Protein AF-A0A9E1FCI8-F1 (afdb_monomer)

Structure (mmCIF, N/CA/C/O backbone):
data_AF-A0A9E1FCI8-F1
#
_entry.id   AF-A0A9E1FCI8-F1
#
loop_
_atom_site.group_PDB
_atom_site.id
_atom_site.type_symbol
_atom_site.label_atom_id
_atom_site.label_alt_id
_atom_site.label_comp_id
_atom_site.label_asym_id
_atom_site.label_entity_id
_atom_site.label_seq_id
_atom_site.pdbx_PDB_ins_code
_atom_site.Cartn_x
_atom_site.Cartn_y
_atom_site.Cartn_z
_atom_site.occupancy
_atom_site.B_iso_or_equiv
_atom_site.auth_seq_id
_atom_site.auth_comp_id
_atom_site.auth_asym_id
_atom_site.auth_atom_id
_atom_site.pdbx_PDB_model_num
ATOM 1 N N . MET A 1 1 ? -7.420 21.983 -8.015 1.00 76.81 1 MET A N 1
ATOM 2 C CA . MET A 1 1 ? -7.367 21.078 -9.183 1.00 76.81 1 MET A CA 1
ATOM 3 C C . MET A 1 1 ? -5.947 20.575 -9.327 1.00 76.81 1 MET A C 1
ATOM 5 O O . MET A 1 1 ? -5.032 21.385 -9.214 1.00 76.81 1 MET A O 1
ATOM 9 N N . ILE A 1 2 ? -5.781 19.268 -9.528 1.00 89.62 2 ILE A N 1
ATOM 10 C CA . ILE A 1 2 ? -4.472 18.658 -9.775 1.00 89.62 2 ILE A CA 1
ATOM 11 C C . ILE A 1 2 ? -3.995 19.071 -11.172 1.00 89.62 2 ILE A C 1
ATOM 13 O O . ILE A 1 2 ? -4.776 19.059 -12.121 1.00 89.62 2 ILE A O 1
ATOM 17 N N . GLN A 1 3 ? -2.729 19.457 -11.282 1.00 94.12 3 GLN A N 1
ATOM 18 C CA . GLN A 1 3 ? -2.058 19.779 -12.540 1.00 94.12 3 GLN A CA 1
ATOM 19 C C . GLN A 1 3 ? -0.976 18.738 -12.792 1.00 94.12 3 GLN A C 1
ATOM 21 O O . GLN A 1 3 ? -0.245 18.396 -11.865 1.00 94.12 3 GLN A O 1
ATOM 26 N N . ILE A 1 4 ? -0.881 18.246 -14.025 1.00 96.94 4 ILE A N 1
ATOM 27 C CA . ILE A 1 4 ? 0.074 17.208 -14.416 1.00 96.94 4 ILE A CA 1
ATOM 28 C C . ILE A 1 4 ? 0.825 17.702 -15.643 1.00 96.94 4 ILE A C 1
ATOM 30 O O . ILE A 1 4 ? 0.204 18.116 -16.623 1.00 96.94 4 ILE A O 1
ATOM 34 N N . ALA A 1 5 ? 2.149 17.646 -15.586 1.00 97.69 5 ALA A N 1
ATOM 35 C CA . ALA A 1 5 ? 3.025 17.937 -16.706 1.00 97.69 5 ALA A CA 1
ATOM 36 C C . ALA A 1 5 ? 3.933 16.732 -16.966 1.00 97.69 5 ALA A C 1
ATOM 38 O O . ALA A 1 5 ? 4.557 16.207 -16.044 1.00 97.69 5 ALA A O 1
ATOM 39 N N . GLU A 1 6 ? 3.998 16.285 -18.221 1.00 98.38 6 GLU A N 1
ATOM 40 C CA . GLU A 1 6 ? 4.984 15.295 -18.649 1.00 98.38 6 GLU A CA 1
ATOM 41 C C . GLU A 1 6 ? 6.256 15.999 -19.110 1.00 98.38 6 GLU A C 1
ATOM 43 O O . GLU A 1 6 ? 6.225 16.954 -19.889 1.00 98.38 6 GLU A O 1
ATOM 48 N N . HIS A 1 7 ? 7.383 15.490 -18.639 1.00 98.31 7 HIS A N 1
ATOM 49 C CA . HIS A 1 7 ? 8.708 15.988 -18.940 1.00 98.31 7 HIS A CA 1
ATOM 50 C C . HIS A 1 7 ? 9.609 14.846 -19.399 1.00 98.31 7 HIS A C 1
ATOM 52 O O . HIS A 1 7 ? 9.320 13.664 -19.201 1.00 98.31 7 HIS A O 1
ATOM 58 N N . ARG A 1 8 ? 10.745 15.215 -19.993 1.00 98.00 8 ARG A N 1
ATOM 59 C CA . ARG A 1 8 ? 11.818 14.282 -20.330 1.00 98.00 8 ARG A CA 1
ATOM 60 C C . ARG A 1 8 ? 13.145 14.794 -19.803 1.00 98.00 8 ARG A C 1
ATOM 62 O O . ARG A 1 8 ? 13.441 15.981 -19.916 1.00 98.00 8 ARG A O 1
ATOM 69 N N . THR A 1 9 ? 13.948 13.894 -19.249 1.00 97.94 9 THR A N 1
ATOM 70 C CA . THR A 1 9 ? 15.346 14.197 -18.919 1.00 97.94 9 THR A CA 1
ATOM 71 C C . THR A 1 9 ? 16.173 14.380 -20.198 1.00 97.94 9 THR A C 1
ATOM 73 O O . THR A 1 9 ? 15.751 13.991 -21.290 1.00 97.94 9 THR A O 1
ATOM 76 N N . SER A 1 10 ? 17.389 14.919 -20.075 1.00 97.19 10 SER A N 1
ATOM 77 C CA . SER A 1 10 ? 18.328 15.069 -21.201 1.00 97.19 10 SER A CA 1
ATOM 78 C C . SER A 1 10 ? 18.713 13.736 -21.862 1.00 97.19 10 SER A C 1
ATOM 80 O O . SER A 1 10 ? 19.048 13.710 -23.042 1.00 97.19 10 SER A O 1
ATOM 82 N N . TYR A 1 11 ? 18.619 12.627 -21.125 1.00 97.12 11 TYR A N 1
ATOM 83 C CA . TYR A 1 11 ? 18.836 11.254 -21.600 1.00 97.12 11 TYR A CA 1
ATOM 84 C C . TYR A 1 11 ? 17.528 10.508 -21.924 1.00 97.12 11 TYR A C 1
ATOM 86 O O . TYR A 1 11 ? 17.524 9.286 -22.070 1.00 97.12 11 TYR A O 1
ATOM 94 N N . GLY A 1 12 ? 16.412 11.229 -22.058 1.00 97.25 12 GLY A N 1
ATOM 95 C CA . GLY A 1 12 ? 15.178 10.724 -22.661 1.00 97.25 12 GLY A CA 1
ATOM 96 C C . GLY A 1 12 ? 14.236 9.941 -21.741 1.00 97.25 12 GLY A C 1
ATOM 97 O O . GLY A 1 12 ? 13.279 9.354 -22.249 1.00 97.25 12 GLY A O 1
ATOM 98 N N . LEU A 1 13 ? 14.454 9.934 -20.421 1.00 98.38 13 LEU A N 1
ATOM 99 C CA . LEU A 1 13 ? 13.520 9.324 -19.468 1.00 98.38 13 LEU A CA 1
ATOM 100 C C . LEU A 1 13 ? 12.270 10.200 -19.325 1.00 98.38 13 LEU A C 1
ATOM 102 O O . LEU A 1 13 ? 12.403 11.367 -18.959 1.00 98.38 13 LEU A O 1
ATOM 106 N N . SER A 1 14 ? 11.080 9.637 -19.550 1.00 98.25 14 SER A N 1
ATOM 107 C CA . SER A 1 14 ? 9.818 10.303 -19.198 1.00 98.25 14 SER A CA 1
ATOM 108 C C . SER A 1 14 ? 9.603 10.314 -17.682 1.00 98.25 14 SER A C 1
ATOM 110 O O . SER A 1 14 ? 9.831 9.314 -16.988 1.00 98.25 14 SER A O 1
ATOM 112 N N . TYR A 1 15 ? 9.147 11.455 -17.178 1.00 98.69 15 TYR A N 1
ATOM 113 C CA . TYR A 1 15 ? 8.656 11.602 -15.816 1.00 98.69 15 TYR A CA 1
ATOM 114 C C . TYR A 1 15 ? 7.498 12.596 -15.773 1.00 98.69 15 TYR A C 1
ATOM 116 O O . TYR A 1 15 ? 7.392 13.486 -16.617 1.00 98.69 15 TYR A O 1
ATOM 124 N N . LEU A 1 16 ? 6.641 12.451 -14.771 1.00 98.69 16 LEU A N 1
ATOM 125 C CA . LEU A 1 16 ? 5.539 13.364 -14.515 1.00 98.69 16 LEU A CA 1
ATOM 126 C C . LEU A 1 16 ? 5.851 14.246 -13.317 1.00 98.69 16 LEU A C 1
ATOM 128 O O . LEU A 1 16 ? 6.340 13.762 -12.297 1.00 98.69 16 LEU A O 1
ATOM 132 N N . GLU A 1 17 ? 5.510 15.521 -13.438 1.00 98.19 17 GLU A N 1
ATOM 133 C CA . GLU A 1 17 ? 5.394 16.446 -12.323 1.00 98.19 17 GLU A CA 1
ATOM 134 C C . GLU A 1 17 ? 3.909 16.688 -12.038 1.00 98.19 17 GLU A C 1
ATOM 136 O O . GLU A 1 17 ? 3.147 17.073 -12.927 1.00 98.19 17 GLU A O 1
ATOM 141 N N . ILE A 1 18 ? 3.490 16.457 -10.795 1.00 97.62 18 ILE A N 1
ATOM 142 C CA . ILE A 1 18 ? 2.109 16.625 -10.345 1.00 97.62 18 ILE A CA 1
ATOM 143 C C . ILE A 1 18 ? 2.071 17.691 -9.250 1.00 97.62 18 ILE A C 1
ATOM 145 O O . ILE A 1 18 ? 2.809 17.622 -8.265 1.00 97.62 18 ILE A O 1
ATOM 149 N N . ARG A 1 19 ? 1.185 18.676 -9.411 1.00 96.44 19 ARG A N 1
ATOM 150 C CA . ARG A 1 19 ? 0.976 19.795 -8.479 1.00 96.44 19 ARG A CA 1
ATOM 151 C C . ARG A 1 19 ? -0.488 19.919 -8.075 1.00 96.44 19 ARG A C 1
ATOM 153 O O . ARG A 1 19 ? -1.379 19.393 -8.737 1.00 96.44 19 ARG A O 1
ATOM 160 N N . GLY A 1 20 ? -0.747 20.661 -6.999 1.00 90.88 20 GLY A N 1
ATOM 161 C CA . GLY A 1 20 ? -2.107 20.929 -6.517 1.00 90.88 20 GLY A CA 1
ATOM 162 C C . GLY A 1 20 ? -2.700 19.810 -5.654 1.00 90.88 20 GLY A C 1
ATOM 163 O O . GLY A 1 20 ? -3.912 19.782 -5.454 1.00 90.88 20 GLY A O 1
ATOM 164 N N . CYS A 1 21 ? -1.855 18.910 -5.145 1.00 91.44 21 CYS A N 1
ATOM 165 C CA . CYS A 1 21 ? -2.183 17.901 -4.139 1.00 91.44 21 CYS A CA 1
ATOM 166 C C . CYS A 1 21 ? -1.381 18.204 -2.864 1.00 91.44 21 CYS A C 1
ATOM 168 O O . CYS A 1 21 ? -0.174 18.428 -2.951 1.00 91.44 21 CYS A O 1
ATOM 170 N N . LYS A 1 22 ? -2.024 18.259 -1.692 1.00 91.88 22 LYS A N 1
ATOM 171 C CA . LYS A 1 22 ? -1.343 18.534 -0.410 1.00 91.88 22 LYS A CA 1
ATOM 172 C C . LYS A 1 22 ? -1.058 17.242 0.359 1.00 91.88 22 LYS A C 1
ATOM 174 O O . LYS A 1 22 ? 0.020 17.078 0.923 1.00 91.88 22 LYS A O 1
ATOM 179 N N . GLU A 1 23 ? -2.004 16.312 0.318 1.00 95.12 23 GLU A N 1
ATOM 180 C CA . GLU A 1 23 ? -2.031 15.055 1.065 1.00 95.12 23 GLU A CA 1
ATOM 181 C C . GLU A 1 23 ? -1.308 13.948 0.283 1.00 95.12 23 GLU A C 1
ATOM 183 O O . GLU A 1 23 ? -1.910 12.965 -0.160 1.00 95.12 23 GLU A O 1
ATOM 188 N N . PHE A 1 24 ? -0.006 14.147 0.057 1.00 97.62 24 PHE A N 1
ATOM 189 C CA . PHE A 1 24 ? 0.873 13.158 -0.566 1.00 97.62 24 PHE A CA 1
ATOM 190 C C . PHE A 1 24 ? 2.280 13.242 0.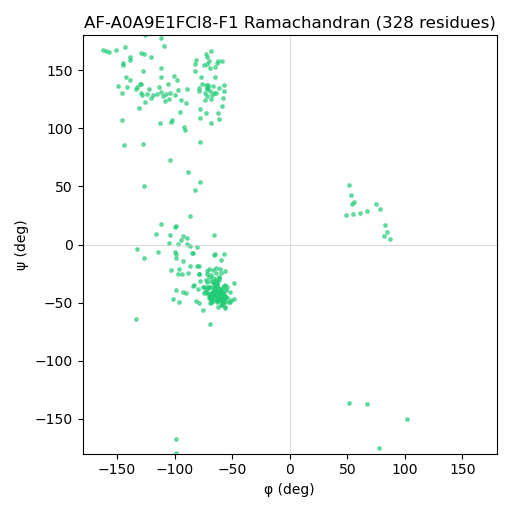031 1.00 97.62 24 PHE A C 1
ATOM 192 O O . PHE A 1 24 ? 3.042 14.170 -0.239 1.00 97.62 24 PHE A O 1
ATOM 199 N N . ASN A 1 25 ? 2.652 12.256 0.842 1.00 97.56 25 ASN A N 1
ATOM 200 C CA . ASN A 1 25 ? 4.015 12.117 1.345 1.00 97.56 25 ASN A CA 1
ATOM 201 C C . ASN A 1 25 ? 4.474 10.665 1.131 1.00 97.56 25 ASN A C 1
ATOM 203 O O . ASN A 1 25 ? 3.878 9.769 1.726 1.00 97.56 25 ASN A O 1
ATOM 207 N N . PRO A 1 26 ? 5.519 10.412 0.317 1.00 98.00 26 PRO A N 1
ATOM 208 C CA . PRO A 1 26 ? 6.020 9.065 0.055 1.00 98.00 26 PRO A CA 1
ATOM 209 C C . PRO A 1 26 ? 6.324 8.254 1.318 1.00 98.00 26 PRO A C 1
ATOM 211 O O . PRO A 1 26 ? 5.963 7.085 1.378 1.00 98.00 26 PRO A O 1
ATOM 214 N N . ILE A 1 27 ? 6.909 8.867 2.352 1.00 96.69 27 ILE A N 1
ATOM 215 C CA . ILE A 1 27 ? 7.195 8.183 3.622 1.00 96.69 27 ILE A CA 1
ATOM 216 C C . ILE A 1 27 ? 5.881 7.743 4.269 1.00 96.69 27 ILE A C 1
ATOM 218 O O . ILE A 1 27 ? 5.709 6.575 4.608 1.00 96.69 27 ILE A O 1
ATOM 222 N N . HIS A 1 28 ? 4.916 8.660 4.365 1.00 98.06 28 HIS A N 1
ATOM 223 C CA . HIS A 1 28 ? 3.615 8.370 4.960 1.00 98.06 28 HIS A CA 1
ATOM 224 C C . HIS A 1 28 ? 2.874 7.279 4.174 1.00 98.06 28 HIS A C 1
ATOM 226 O O . HIS A 1 28 ? 2.312 6.368 4.767 1.00 98.06 28 HIS A O 1
ATOM 232 N N . ILE A 1 29 ? 2.901 7.320 2.840 1.00 98.69 29 I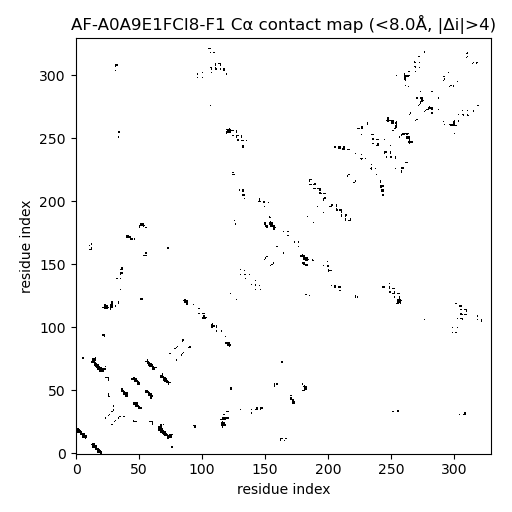LE A N 1
ATOM 233 C CA . ILE A 1 29 ? 2.223 6.343 1.978 1.00 98.69 29 ILE A CA 1
ATOM 234 C C . ILE A 1 29 ? 2.894 4.969 2.072 1.00 98.69 29 ILE A C 1
ATOM 236 O O . ILE A 1 29 ? 2.209 3.968 2.279 1.00 98.69 29 ILE A O 1
ATOM 240 N N . PHE A 1 30 ? 4.215 4.901 1.924 1.00 98.56 30 PHE A N 1
ATOM 241 C CA . PHE A 1 30 ? 4.916 3.633 1.734 1.00 98.56 30 PHE A CA 1
ATOM 242 C C . PHE A 1 30 ? 5.320 2.950 3.033 1.00 98.56 30 PHE A C 1
ATOM 244 O O . PHE A 1 30 ? 5.437 1.723 3.061 1.00 98.56 30 PHE A O 1
ATOM 251 N N . GLU A 1 31 ? 5.475 3.710 4.116 1.00 96.81 31 GLU A N 1
ATOM 252 C CA . GLU A 1 31 ? 5.838 3.145 5.408 1.00 96.81 31 GLU A CA 1
ATOM 253 C C . GLU A 1 31 ? 4.637 2.941 6.324 1.00 96.81 31 GLU A C 1
ATOM 255 O O . GLU A 1 31 ? 4.766 2.165 7.258 1.00 96.81 31 GLU A O 1
ATOM 260 N N . CYS A 1 32 ? 3.429 3.454 6.055 1.00 96.75 32 CYS A N 1
ATOM 261 C CA . CYS A 1 32 ? 2.254 3.212 6.918 1.00 96.75 32 CYS A CA 1
ATOM 262 C C . CYS A 1 32 ? 1.754 1.748 6.981 1.00 96.75 32 CYS A C 1
ATOM 264 O O . CYS A 1 32 ? 0.733 1.462 7.594 1.00 96.75 32 CYS A O 1
ATOM 266 N N . GLY A 1 33 ? 2.484 0.783 6.410 1.00 96.19 33 GLY A N 1
ATOM 267 C CA . GLY A 1 33 ? 2.253 -0.656 6.595 1.00 96.19 33 GLY A CA 1
ATOM 268 C C . GLY A 1 33 ? 1.240 -1.282 5.636 1.00 96.19 33 GLY A C 1
ATOM 269 O O . GLY A 1 33 ? 0.952 -2.471 5.759 1.00 96.19 33 GLY A O 1
ATOM 270 N N . GLN A 1 34 ? 0.732 -0.508 4.674 1.00 98.38 34 GLN A N 1
ATOM 271 C CA . GLN A 1 34 ? -0.199 -0.986 3.648 1.00 98.38 34 GLN A CA 1
ATOM 272 C C . GLN A 1 34 ? 0.476 -1.754 2.500 1.00 98.38 34 GLN A C 1
ATOM 274 O O . GLN A 1 34 ? -0.169 -2.573 1.849 1.00 98.38 34 GLN A O 1
ATOM 279 N N . CYS A 1 35 ? 1.760 -1.498 2.235 1.00 98.31 35 CYS A N 1
ATOM 280 C CA . CYS A 1 35 ? 2.498 -2.056 1.102 1.00 98.31 35 CYS A CA 1
ATOM 281 C C . CYS A 1 35 ? 3.915 -2.482 1.501 1.00 98.31 35 CYS A C 1
ATOM 283 O O . CYS A 1 35 ? 4.454 -2.034 2.513 1.00 98.31 35 CYS A O 1
ATOM 285 N N . PHE A 1 36 ? 4.537 -3.336 0.683 1.00 98.44 36 PHE A N 1
ATOM 286 C CA . PHE A 1 36 ? 5.816 -3.971 1.032 1.00 98.44 36 PHE A CA 1
ATOM 287 C C . PHE A 1 36 ? 6.884 -3.920 -0.069 1.00 98.44 36 PHE A C 1
ATOM 289 O O . PHE A 1 36 ? 8.008 -4.350 0.170 1.00 98.44 36 PHE A O 1
ATOM 296 N N . ARG A 1 37 ? 6.557 -3.390 -1.254 1.00 98.38 37 ARG A N 1
ATOM 297 C CA . ARG A 1 37 ? 7.453 -3.364 -2.426 1.00 98.38 37 ARG A CA 1
ATOM 298 C C . ARG A 1 37 ? 7.932 -1.967 -2.814 1.00 98.38 37 ARG A C 1
ATOM 300 O O . ARG A 1 37 ? 8.406 -1.762 -3.925 1.00 98.38 37 ARG A O 1
ATOM 307 N N . TRP A 1 38 ? 7.808 -1.018 -1.890 1.00 98.50 38 TRP A N 1
ATOM 308 C CA . TRP A 1 38 ? 8.349 0.332 -1.999 1.00 98.50 38 TRP A CA 1
ATOM 309 C C . TRP A 1 38 ? 9.498 0.494 -1.007 1.00 98.50 38 TRP A C 1
ATOM 311 O O . TRP A 1 38 ? 9.357 0.182 0.183 1.00 98.50 38 TRP A O 1
ATOM 321 N N . ASN A 1 39 ? 10.643 0.948 -1.512 1.00 96.69 39 ASN A N 1
ATOM 322 C CA . ASN A 1 39 ? 11.884 1.057 -0.756 1.00 96.69 39 ASN A CA 1
ATOM 323 C C . ASN A 1 39 ? 12.535 2.417 -1.006 1.00 96.69 39 ASN A C 1
ATOM 325 O O . ASN A 1 39 ? 12.657 2.846 -2.153 1.00 96.69 39 ASN A O 1
ATOM 329 N N . LEU A 1 40 ? 12.970 3.079 0.065 1.00 96.25 40 LEU A N 1
ATOM 330 C CA . LEU A 1 40 ? 13.730 4.321 -0.027 1.00 96.25 40 LEU A CA 1
ATOM 331 C C . LEU A 1 40 ? 15.078 4.058 -0.714 1.00 96.25 40 LEU A C 1
ATOM 333 O O . LEU A 1 40 ? 15.804 3.135 -0.337 1.00 96.25 40 LEU A O 1
ATOM 337 N N . LEU A 1 41 ? 15.422 4.872 -1.711 1.00 94.94 41 LEU A N 1
ATOM 338 C CA . LEU A 1 41 ? 16.721 4.801 -2.369 1.00 94.94 41 LEU A CA 1
ATOM 339 C C . LEU A 1 41 ? 17.838 5.303 -1.433 1.00 94.94 41 LEU A C 1
ATOM 341 O O . LEU A 1 41 ? 17.657 6.346 -0.792 1.00 94.94 41 LEU A O 1
ATOM 345 N N . PRO A 1 42 ? 18.999 4.618 -1.376 1.00 92.81 42 PRO A N 1
ATOM 346 C CA . PRO A 1 42 ? 20.132 5.026 -0.546 1.00 92.81 42 PRO A CA 1
ATOM 347 C C . PRO A 1 42 ? 20.611 6.443 -0.860 1.00 92.81 42 PRO A C 1
ATOM 349 O O . PRO A 1 42 ? 20.776 6.794 -2.030 1.00 92.81 42 PRO A O 1
ATOM 352 N N . GLU A 1 43 ? 20.809 7.245 0.192 1.00 91.56 43 GLU A N 1
ATOM 353 C CA . GLU A 1 43 ? 21.260 8.649 0.122 1.00 91.56 43 GLU A CA 1
ATOM 354 C C . GLU A 1 43 ? 20.476 9.508 -0.886 1.00 91.56 43 GLU A C 1
ATOM 356 O O . GLU A 1 43 ? 20.960 10.518 -1.396 1.00 91.56 43 GLU A O 1
ATOM 361 N N . SER A 1 44 ? 19.233 9.118 -1.167 1.00 89.38 44 SER A N 1
ATOM 362 C CA . SER A 1 44 ? 18.336 9.904 -1.996 1.00 89.38 44 SER A CA 1
ATOM 363 C C . SER A 1 44 ? 17.665 10.997 -1.172 1.00 89.38 44 SER A C 1
ATOM 365 O O . SER A 1 44 ? 17.462 10.876 0.039 1.00 89.38 44 SER A O 1
ATOM 367 N N . ARG A 1 45 ? 17.235 12.065 -1.846 1.00 85.62 45 ARG A N 1
ATOM 368 C CA . ARG A 1 45 ? 16.411 13.124 -1.246 1.00 85.62 45 ARG A CA 1
ATOM 369 C C . ARG A 1 45 ? 14.943 12.683 -1.120 1.00 85.62 45 ARG A C 1
ATOM 371 O O . ARG A 1 45 ? 14.052 13.354 -1.629 1.00 85.62 45 ARG A O 1
ATOM 378 N N . GLY A 1 46 ? 14.697 11.535 -0.482 1.00 92.56 46 GLY A N 1
ATOM 379 C CA . GLY A 1 46 ? 13.348 11.003 -0.250 1.00 92.56 46 GLY A CA 1
ATOM 380 C C . GLY A 1 46 ? 12.712 10.313 -1.462 1.00 92.56 46 GLY A C 1
ATOM 381 O O . GLY A 1 46 ? 11.492 10.364 -1.614 1.00 92.56 46 GLY A O 1
ATOM 382 N N . ILE A 1 47 ? 13.515 9.698 -2.339 1.00 97.81 47 ILE A N 1
ATOM 383 C CA . ILE A 1 47 ? 13.003 8.988 -3.518 1.00 97.81 47 ILE A CA 1
ATOM 384 C C . ILE A 1 47 ? 12.737 7.533 -3.150 1.00 97.81 47 ILE A C 1
ATOM 386 O O . ILE A 1 47 ? 13.641 6.797 -2.761 1.00 97.81 47 ILE A O 1
ATOM 390 N N . TYR A 1 48 ? 11.497 7.102 -3.327 1.00 98.50 48 TYR A N 1
ATOM 391 C CA . TYR A 1 48 ? 11.089 5.715 -3.179 1.00 98.50 48 TYR A CA 1
ATOM 392 C C . TYR A 1 48 ? 11.054 5.020 -4.531 1.00 98.50 48 TYR A C 1
ATOM 394 O O . TYR A 1 48 ? 10.470 5.525 -5.484 1.00 98.50 48 TYR A O 1
ATOM 402 N N . LEU A 1 49 ? 11.644 3.835 -4.597 1.00 98.31 49 LEU A N 1
ATOM 403 C CA . LEU A 1 49 ? 11.627 2.948 -5.749 1.00 98.31 49 LEU A CA 1
ATOM 404 C C . LEU A 1 49 ? 10.719 1.759 -5.441 1.00 98.31 49 LEU A C 1
ATOM 406 O O . LEU A 1 49 ? 10.873 1.114 -4.398 1.00 98.31 49 LEU A O 1
ATOM 410 N N . GLY A 1 50 ? 9.790 1.450 -6.342 1.00 98.12 50 GLY A N 1
ATOM 411 C CA . GLY A 1 50 ? 8.884 0.329 -6.131 1.00 98.12 50 GLY A CA 1
ATOM 412 C C . GLY A 1 50 ? 8.381 -0.344 -7.392 1.00 98.12 50 GLY A C 1
ATOM 413 O O . GLY A 1 50 ? 8.555 0.153 -8.506 1.00 98.12 50 GLY A O 1
ATOM 414 N N . VAL A 1 51 ? 7.772 -1.512 -7.177 1.00 98.69 51 VAL A N 1
ATOM 415 C CA . VAL A 1 51 ? 7.153 -2.337 -8.216 1.00 98.69 51 VAL A CA 1
ATOM 416 C C . VAL A 1 51 ? 5.677 -2.529 -7.894 1.00 98.69 51 VAL A C 1
ATOM 418 O O . VAL A 1 51 ? 5.344 -2.996 -6.808 1.00 98.69 51 VAL A O 1
ATOM 421 N N . ALA A 1 52 ? 4.799 -2.206 -8.841 1.00 98.38 52 ALA A N 1
ATOM 422 C CA . ALA A 1 52 ? 3.363 -2.449 -8.726 1.00 98.38 52 ALA A CA 1
ATOM 423 C C . ALA A 1 52 ? 2.749 -2.700 -10.106 1.00 98.38 52 ALA A C 1
ATOM 425 O O . ALA A 1 52 ? 3.076 -2.007 -11.065 1.00 98.38 52 ALA A O 1
ATOM 426 N N . GLY A 1 53 ? 1.867 -3.700 -10.225 1.00 96.56 53 GLY A N 1
ATOM 427 C CA . GLY A 1 53 ? 1.153 -3.988 -11.476 1.00 96.56 53 GLY A CA 1
ATOM 428 C C . GLY A 1 53 ? 2.073 -4.171 -12.687 1.00 96.56 53 GLY A C 1
ATOM 429 O O . GLY A 1 53 ? 1.791 -3.626 -13.751 1.00 96.56 53 GLY A O 1
ATOM 430 N N . ASN A 1 54 ? 3.184 -4.896 -12.510 1.00 96.62 54 ASN A N 1
ATOM 431 C CA . ASN A 1 54 ? 4.219 -5.123 -13.528 1.00 96.62 54 ASN A CA 1
ATOM 432 C C . ASN A 1 54 ? 4.928 -3.846 -14.037 1.00 96.62 54 ASN A C 1
ATOM 434 O O . ASN A 1 54 ? 5.404 -3.797 -15.168 1.00 96.62 54 ASN A O 1
ATOM 438 N N . ARG A 1 55 ? 4.987 -2.795 -13.213 1.00 98.06 55 ARG A N 1
ATOM 439 C CA . ARG A 1 55 ? 5.655 -1.524 -13.528 1.00 98.06 55 ARG A CA 1
ATOM 440 C C . ARG A 1 55 ? 6.634 -1.149 -12.434 1.00 98.06 55 ARG A C 1
ATOM 442 O O . ARG A 1 55 ? 6.402 -1.467 -11.269 1.00 98.06 55 ARG A O 1
ATOM 449 N N . VAL A 1 56 ? 7.701 -0.455 -12.815 1.00 98.50 56 VAL A N 1
ATOM 450 C CA . VAL A 1 56 ? 8.712 0.082 -11.896 1.00 98.50 56 VAL A CA 1
ATOM 451 C C . VAL A 1 56 ? 8.616 1.597 -11.910 1.00 98.50 56 VAL A C 1
ATOM 453 O O . VAL A 1 56 ? 8.610 2.189 -12.986 1.00 98.50 56 VAL A O 1
ATOM 456 N N . LEU A 1 57 ? 8.579 2.221 -10.737 1.00 98.75 57 LEU A N 1
ATOM 457 C CA . LEU A 1 57 ? 8.452 3.670 -10.615 1.00 98.75 57 LEU A CA 1
ATOM 458 C C . LEU A 1 57 ? 9.377 4.201 -9.520 1.00 98.75 57 LEU A C 1
ATOM 460 O O . LEU A 1 57 ? 9.529 3.572 -8.470 1.00 98.75 57 LEU A O 1
ATOM 464 N N . ALA A 1 58 ? 9.969 5.368 -9.765 1.00 98.56 58 ALA A N 1
ATOM 465 C CA . ALA A 1 58 ? 10.610 6.170 -8.731 1.00 98.56 58 ALA A CA 1
ATOM 466 C C . ALA A 1 58 ? 9.712 7.364 -8.379 1.00 98.56 58 ALA A C 1
ATOM 468 O O . ALA A 1 58 ? 9.236 8.071 -9.266 1.00 98.56 58 ALA A O 1
ATOM 469 N N . VAL A 1 59 ? 9.463 7.572 -7.087 1.00 98.69 59 VAL A N 1
ATOM 470 C CA . VAL A 1 59 ? 8.502 8.551 -6.569 1.00 98.69 59 VAL A CA 1
ATOM 471 C C . VAL A 1 59 ? 9.159 9.426 -5.519 1.00 98.69 59 VAL A C 1
ATOM 473 O O . VAL A 1 59 ? 9.728 8.923 -4.553 1.00 98.69 59 VAL A O 1
ATOM 476 N N . SER A 1 60 ? 9.011 10.737 -5.658 1.00 98.12 60 SER A N 1
ATOM 477 C CA . SER A 1 60 ? 9.364 11.709 -4.621 1.00 98.12 60 SER A CA 1
ATOM 478 C C . SER A 1 60 ? 8.315 12.801 -4.528 1.00 98.12 60 SER A C 1
ATOM 480 O O . SER A 1 60 ? 7.594 13.056 -5.489 1.00 98.12 60 SER A O 1
ATOM 482 N N . ALA A 1 61 ? 8.256 13.483 -3.389 1.00 97.56 61 ALA A N 1
ATOM 483 C CA . ALA A 1 61 ? 7.458 14.690 -3.246 1.00 97.56 61 ALA A CA 1
ATOM 484 C C . ALA A 1 61 ? 8.201 15.718 -2.394 1.00 97.56 61 ALA A C 1
ATOM 486 O O . ALA A 1 61 ? 8.749 15.375 -1.347 1.00 97.56 61 ALA A O 1
ATOM 487 N N . THR A 1 62 ? 8.188 16.974 -2.827 1.00 95.44 62 THR A N 1
ATOM 488 C CA . THR A 1 62 ? 8.727 18.115 -2.078 1.00 95.44 62 THR A CA 1
ATOM 489 C C . THR A 1 62 ? 7.639 19.149 -1.826 1.00 95.44 62 THR A C 1
ATOM 491 O O . THR A 1 62 ? 6.591 19.140 -2.475 1.00 95.44 62 THR A O 1
ATOM 494 N N . ASP A 1 63 ? 7.864 20.037 -0.863 1.00 94.38 63 ASP A N 1
ATOM 495 C CA . ASP A 1 63 ? 6.967 21.167 -0.641 1.00 94.38 63 ASP A CA 1
ATOM 496 C C . ASP A 1 63 ? 7.112 22.206 -1.757 1.00 94.38 63 ASP A C 1
ATOM 498 O O . ASP A 1 63 ? 8.215 22.575 -2.163 1.00 94.38 63 ASP A O 1
ATOM 502 N N . GLY A 1 64 ? 5.974 22.678 -2.258 1.00 89.62 64 GLY A N 1
ATOM 503 C CA . GLY A 1 64 ? 5.853 23.773 -3.209 1.00 89.62 64 GLY A CA 1
ATOM 504 C C . GLY A 1 64 ? 4.911 24.859 -2.691 1.00 89.62 64 GLY A C 1
ATOM 505 O O . GLY A 1 64 ? 4.328 24.759 -1.615 1.00 89.62 64 GLY A O 1
ATOM 506 N N . THR A 1 65 ? 4.727 25.914 -3.485 1.00 85.81 65 THR A N 1
ATOM 507 C CA . THR A 1 65 ? 3.909 27.079 -3.101 1.00 85.81 65 THR A CA 1
ATOM 508 C C . THR A 1 65 ? 2.433 26.744 -2.868 1.00 85.81 65 THR A C 1
ATOM 510 O O . THR A 1 65 ? 1.803 27.349 -2.009 1.00 85.81 65 THR A O 1
ATOM 513 N N . ASN A 1 66 ? 1.888 25.764 -3.597 1.00 84.44 66 ASN A N 1
ATOM 514 C CA . ASN A 1 66 ? 0.475 25.367 -3.556 1.00 84.44 66 ASN A CA 1
ATOM 515 C C . ASN A 1 66 ? 0.308 23.859 -3.285 1.00 84.44 66 ASN A C 1
ATOM 517 O O . ASN A 1 66 ? -0.397 23.158 -4.014 1.00 84.44 66 ASN A O 1
ATOM 521 N N . GLY A 1 67 ? 0.973 23.356 -2.242 1.00 90.12 67 GLY A N 1
ATOM 522 C CA . GLY A 1 67 ? 0.977 21.938 -1.870 1.00 90.12 67 GLY A CA 1
ATOM 523 C C . GLY A 1 67 ? 2.256 21.237 -2.311 1.00 90.12 67 GLY A C 1
ATOM 524 O O . GLY A 1 67 ? 3.313 21.856 -2.373 1.00 90.12 67 GLY A O 1
ATOM 525 N N . LYS A 1 68 ? 2.175 19.943 -2.605 1.00 95.12 68 LYS A N 1
ATOM 526 C CA . LYS A 1 68 ? 3.330 19.136 -2.992 1.00 95.12 68 LYS A CA 1
ATOM 527 C C . LYS A 1 68 ? 3.660 19.299 -4.473 1.00 95.12 68 LYS A C 1
ATOM 529 O O . LYS A 1 68 ? 2.773 19.491 -5.308 1.00 95.12 68 LYS A O 1
ATOM 534 N N . VAL A 1 69 ? 4.945 19.177 -4.784 1.00 97.25 69 VAL A N 1
ATOM 535 C CA . VAL A 1 69 ? 5.460 18.888 -6.124 1.00 97.25 69 VAL A CA 1
ATOM 536 C C . VAL A 1 69 ? 5.854 17.420 -6.126 1.00 97.25 69 VAL A C 1
ATOM 538 O O . VAL A 1 69 ? 6.831 17.039 -5.483 1.00 97.25 69 VAL A O 1
ATOM 541 N N . ILE A 1 70 ? 5.045 16.586 -6.772 1.00 98.31 70 ILE A N 1
ATOM 542 C CA . ILE A 1 70 ? 5.229 15.135 -6.808 1.00 98.31 70 ILE A CA 1
ATOM 543 C C . ILE A 1 70 ? 5.888 14.776 -8.136 1.00 98.31 70 ILE A C 1
ATOM 545 O O . ILE A 1 70 ? 5.384 15.146 -9.193 1.00 98.31 70 ILE A O 1
ATOM 549 N N . THR A 1 71 ? 6.977 14.021 -8.080 1.00 98.44 71 THR A N 1
ATOM 550 C CA . THR A 1 71 ? 7.678 13.509 -9.259 1.00 98.44 71 THR A CA 1
ATOM 551 C C . THR A 1 71 ? 7.445 12.011 -9.363 1.00 98.44 71 THR A C 1
ATOM 553 O O . THR A 1 71 ? 7.778 11.278 -8.431 1.00 98.44 71 THR A O 1
ATOM 556 N N . LEU A 1 72 ? 6.909 11.557 -10.497 1.00 98.75 72 LEU A N 1
ATOM 557 C CA . LEU A 1 72 ? 6.798 10.141 -10.854 1.00 98.75 72 LEU A CA 1
ATOM 558 C C . LEU A 1 72 ? 7.720 9.870 -12.049 1.00 98.75 72 LEU A C 1
ATOM 560 O O . LEU A 1 72 ? 7.406 10.263 -13.170 1.00 98.75 72 LEU A O 1
ATOM 564 N N . ALA A 1 73 ? 8.866 9.233 -11.828 1.00 98.50 73 ALA A N 1
ATOM 565 C CA . ALA A 1 73 ? 9.848 8.938 -12.872 1.00 98.50 73 ALA A CA 1
ATOM 566 C C . ALA A 1 73 ? 9.757 7.484 -13.347 1.00 98.50 73 ALA A C 1
ATOM 568 O O . ALA A 1 73 ? 9.541 6.587 -12.531 1.00 98.50 73 ALA A O 1
ATOM 569 N N . ASN A 1 74 ? 9.995 7.269 -14.650 1.00 98.44 74 ASN A N 1
ATOM 570 C CA . ASN A 1 74 ? 9.752 6.014 -15.382 1.00 98.44 74 ASN A CA 1
ATOM 571 C C . ASN A 1 74 ? 8.273 5.736 -15.693 1.00 98.44 74 ASN A C 1
ATOM 573 O O . ASN A 1 74 ? 7.845 4.589 -15.713 1.00 98.44 74 ASN A O 1
ATOM 577 N N . THR A 1 75 ? 7.509 6.794 -15.956 1.00 98.38 75 THR A N 1
ATOM 578 C CA . THR A 1 75 ? 6.129 6.727 -16.452 1.00 98.38 75 THR A CA 1
ATOM 579 C C . THR A 1 75 ? 5.879 7.892 -17.405 1.00 98.38 75 THR A C 1
ATOM 581 O O . THR A 1 75 ? 6.544 8.926 -17.326 1.00 98.38 75 THR A O 1
ATOM 584 N N . ASP A 1 76 ? 4.904 7.727 -18.291 1.00 98.06 76 ASP A N 1
ATOM 585 C CA . ASP A 1 76 ? 4.335 8.790 -19.118 1.00 98.06 76 ASP A CA 1
ATOM 586 C C . ASP A 1 76 ? 2.883 9.079 -18.700 1.00 98.06 76 ASP A C 1
ATOM 588 O O . ASP A 1 76 ? 2.339 8.435 -17.791 1.00 98.06 76 ASP A O 1
ATOM 592 N N . LEU A 1 77 ? 2.254 10.066 -19.341 1.00 98.25 77 LEU A N 1
ATOM 593 C CA . LEU A 1 77 ? 0.883 10.467 -19.025 1.00 98.25 77 LEU A CA 1
ATOM 594 C C . LEU A 1 77 ? -0.132 9.346 -19.298 1.00 98.25 77 LEU A C 1
ATOM 596 O O . LEU A 1 77 ? -1.114 9.202 -18.570 1.00 98.25 77 LEU A O 1
ATOM 600 N N . ARG A 1 78 ? 0.107 8.523 -20.325 1.00 98.00 78 ARG A N 1
ATOM 601 C CA . ARG A 1 78 ? -0.790 7.419 -20.687 1.00 98.00 78 ARG A CA 1
ATOM 602 C C . ARG A 1 78 ? -0.786 6.344 -19.608 1.00 98.00 78 ARG A C 1
ATOM 604 O O . ARG A 1 78 ? -1.852 5.900 -19.186 1.00 98.00 78 ARG A O 1
ATOM 611 N N . GLU A 1 79 ? 0.392 5.903 -19.181 1.00 98.00 79 GLU A N 1
ATOM 612 C CA . GLU A 1 79 ? 0.517 4.920 -18.110 1.00 98.00 79 GLU A CA 1
ATOM 613 C C . GLU A 1 79 ? -0.049 5.461 -16.794 1.00 98.00 79 GLU A C 1
ATOM 615 O O . GLU A 1 79 ? -0.716 4.724 -16.061 1.00 98.00 79 GLU A O 1
ATOM 620 N N . PHE A 1 80 ? 0.145 6.752 -16.521 1.00 98.50 80 PHE A N 1
ATOM 621 C CA . PHE A 1 80 ? -0.436 7.383 -15.348 1.00 98.50 80 PHE A CA 1
ATOM 622 C C . PHE A 1 80 ? -1.963 7.298 -15.328 1.00 98.50 80 PHE A C 1
ATOM 624 O O . PHE A 1 80 ? -2.514 6.802 -14.346 1.00 98.50 80 PHE A O 1
ATOM 631 N N . GLU A 1 81 ? -2.643 7.711 -16.399 1.00 98.06 81 GLU A N 1
ATOM 632 C CA . GLU A 1 81 ? -4.112 7.662 -16.458 1.00 98.06 81 GLU A CA 1
ATOM 633 C C . GLU A 1 81 ? -4.648 6.225 -16.369 1.00 98.06 81 GLU A C 1
ATOM 635 O O . GLU A 1 81 ? -5.682 5.985 -15.748 1.00 98.06 81 GLU A O 1
ATOM 640 N N . VAL A 1 82 ? -3.935 5.251 -16.944 1.00 98.00 82 VAL A N 1
ATOM 641 C CA . VAL A 1 82 ? -4.364 3.843 -16.949 1.00 98.00 82 VAL A CA 1
ATOM 642 C C . VAL A 1 82 ? -4.109 3.140 -15.613 1.00 98.00 82 VAL A C 1
ATOM 644 O O . VAL A 1 82 ? -4.852 2.223 -15.259 1.00 98.00 82 VAL A O 1
ATOM 647 N N . PHE A 1 83 ? -3.063 3.521 -14.876 1.00 98.62 83 PHE A N 1
ATOM 648 C CA . PHE A 1 83 ? -2.625 2.776 -13.696 1.00 98.62 83 PHE A CA 1
ATOM 649 C C . PHE A 1 83 ? -2.344 3.664 -12.482 1.00 98.62 83 PHE A C 1
ATOM 651 O O . PHE A 1 83 ? -3.037 3.543 -11.467 1.00 98.62 83 PHE A O 1
ATOM 658 N N . TRP A 1 84 ? -1.353 4.559 -12.555 1.00 98.69 84 TRP A N 1
ATOM 659 C CA . TRP A 1 84 ? -0.847 5.261 -11.367 1.00 98.69 84 TRP A CA 1
ATOM 660 C C . TRP A 1 84 ? -1.864 6.204 -10.724 1.00 98.69 84 TRP A C 1
ATOM 662 O O . TRP A 1 84 ? -1.906 6.304 -9.497 1.00 98.69 84 TRP A O 1
ATOM 672 N N . LYS A 1 85 ? -2.731 6.833 -11.522 1.00 98.25 85 LYS A N 1
ATOM 673 C CA . LYS A 1 85 ? -3.800 7.707 -11.030 1.00 98.25 85 LYS A CA 1
ATOM 674 C C . LYS A 1 85 ? -4.718 6.980 -10.048 1.00 98.25 85 LYS A C 1
ATOM 676 O O . LYS A 1 85 ? -4.973 7.478 -8.952 1.00 98.25 85 LYS A O 1
ATOM 681 N N . ASN A 1 86 ? -5.165 5.781 -10.426 1.00 98.25 86 ASN A N 1
ATOM 682 C CA . ASN A 1 86 ? -5.995 4.928 -9.581 1.00 98.25 86 ASN A CA 1
ATOM 683 C C . ASN A 1 86 ? -5.174 4.274 -8.459 1.00 98.25 86 ASN A C 1
ATOM 685 O O . ASN A 1 86 ? -5.635 4.246 -7.323 1.00 98.25 86 ASN A O 1
ATOM 689 N N . TYR A 1 87 ? -3.955 3.796 -8.737 1.00 98.81 87 TYR A N 1
ATOM 690 C CA . TYR A 1 87 ? -3.094 3.155 -7.734 1.00 98.81 87 TYR A CA 1
ATOM 691 C C . TYR A 1 87 ? -2.838 4.056 -6.517 1.00 98.81 87 TYR A C 1
ATOM 693 O O . TYR A 1 87 ? -2.950 3.594 -5.385 1.00 98.81 87 TYR A O 1
ATOM 701 N N . PHE A 1 88 ? -2.553 5.342 -6.747 1.00 98.69 88 PHE A N 1
ATOM 702 C CA . PHE A 1 88 ? -2.353 6.352 -5.700 1.00 98.69 88 PHE A CA 1
ATOM 703 C C . PHE A 1 88 ? -3.646 7.061 -5.262 1.00 98.69 88 PHE A C 1
ATOM 705 O O . PHE A 1 88 ? -3.596 8.008 -4.474 1.00 98.69 88 PHE A O 1
ATOM 712 N N . ASP A 1 89 ? -4.802 6.620 -5.766 1.00 97.94 89 ASP A N 1
ATOM 713 C CA . ASP A 1 89 ? -6.125 7.127 -5.397 1.00 97.94 89 ASP A CA 1
ATOM 714 C C . ASP A 1 89 ? -6.275 8.649 -5.590 1.00 97.94 89 ASP A C 1
ATOM 716 O O . ASP A 1 89 ? -6.909 9.318 -4.778 1.00 97.94 89 ASP A O 1
ATOM 720 N N . PHE A 1 90 ? -5.666 9.229 -6.634 1.00 97.06 90 PHE A N 1
ATOM 721 C CA . PHE A 1 90 ? -5.570 10.689 -6.836 1.00 97.06 90 PHE A CA 1
ATOM 722 C C . PHE A 1 90 ? -6.921 11.412 -6.966 1.00 97.06 90 PHE A C 1
ATOM 724 O O . PHE A 1 90 ? -6.987 12.615 -6.734 1.00 97.06 90 PHE A O 1
ATOM 731 N N . GLU A 1 91 ? -7.990 10.700 -7.323 1.00 95.31 91 GLU A N 1
ATOM 732 C CA . GLU A 1 91 ? -9.330 11.280 -7.499 1.00 95.31 91 GLU A CA 1
ATOM 733 C C . GLU A 1 91 ? -10.070 11.512 -6.178 1.00 95.31 91 GLU A C 1
ATOM 735 O O . GLU A 1 91 ? -11.027 12.283 -6.133 1.00 95.31 91 GLU A O 1
ATOM 740 N N . ARG A 1 92 ? -9.639 10.863 -5.093 1.00 96.88 92 ARG A N 1
ATOM 741 C CA . ARG A 1 92 ? -10.264 11.027 -3.784 1.00 96.88 92 ARG A CA 1
ATOM 742 C C . ARG A 1 92 ? -9.809 12.325 -3.123 1.00 96.88 92 ARG A C 1
ATOM 744 O O . ARG A 1 92 ? -8.611 12.617 -3.057 1.00 96.88 92 ARG A O 1
ATOM 751 N N . ASP A 1 93 ? -10.774 13.055 -2.572 1.00 96.44 93 ASP A N 1
ATOM 752 C CA . ASP A 1 93 ? -10.539 14.254 -1.771 1.00 96.44 93 ASP A CA 1
ATOM 753 C C . ASP A 1 93 ? -10.083 13.871 -0.355 1.00 96.44 93 ASP A C 1
ATOM 755 O O . ASP A 1 93 ? -10.883 13.683 0.563 1.00 96.44 93 ASP A O 1
ATOM 759 N N . TYR A 1 94 ? -8.768 13.712 -0.188 1.00 97.44 94 TYR A N 1
ATOM 760 C CA . TYR A 1 94 ? -8.188 13.449 1.127 1.00 97.44 94 TYR A CA 1
ATOM 761 C C . TYR A 1 94 ? -8.276 14.669 2.042 1.00 97.44 94 TYR A C 1
ATOM 763 O O . TYR A 1 94 ? -8.398 14.471 3.244 1.00 97.44 94 TYR A O 1
ATOM 771 N N . THR A 1 95 ? -8.298 15.904 1.525 1.00 96.12 95 THR A N 1
ATOM 772 C CA . THR A 1 95 ? -8.481 17.099 2.362 1.00 96.12 95 THR A CA 1
ATOM 773 C C . THR A 1 95 ? -9.795 17.009 3.144 1.00 96.12 95 THR A C 1
ATOM 775 O O . THR A 1 95 ? -9.798 17.211 4.358 1.00 96.12 95 THR A O 1
ATOM 778 N N . ALA A 1 96 ? -10.893 16.636 2.479 1.00 97.12 96 ALA A N 1
ATOM 779 C CA . ALA A 1 96 ? -12.192 16.447 3.127 1.00 97.12 96 ALA A CA 1
ATOM 780 C C . ALA A 1 96 ? -12.178 15.304 4.161 1.00 97.12 96 ALA A C 1
ATOM 782 O O . ALA A 1 96 ? -12.748 15.438 5.245 1.00 97.12 96 ALA A O 1
ATOM 783 N N . ILE A 1 97 ? -11.488 14.197 3.861 1.00 98.12 97 ILE A N 1
ATOM 784 C CA . ILE A 1 97 ? -11.336 13.065 4.792 1.00 98.12 97 ILE A CA 1
ATOM 785 C C . ILE A 1 97 ? -10.570 13.495 6.042 1.00 98.12 97 ILE A C 1
ATOM 787 O O . ILE A 1 97 ? -11.026 13.228 7.152 1.00 98.12 97 ILE A O 1
ATOM 791 N N . LEU A 1 98 ? -9.442 14.191 5.873 1.00 97.44 98 LEU A N 1
ATOM 792 C CA . LEU A 1 98 ? -8.645 14.693 6.988 1.00 97.44 98 LEU A CA 1
ATOM 793 C C . LEU A 1 98 ? -9.461 15.645 7.863 1.00 97.44 98 LEU A C 1
ATOM 795 O O . LEU A 1 98 ? -9.457 15.499 9.078 1.00 97.44 98 LEU A O 1
ATOM 799 N N . GLN A 1 99 ? -10.206 16.577 7.263 1.00 97.38 99 GLN A N 1
ATOM 800 C CA . GLN A 1 99 ? -11.074 17.499 8.004 1.00 97.38 99 GLN A CA 1
ATOM 801 C C . GLN A 1 99 ? -12.158 16.763 8.798 1.00 97.38 99 GLN A C 1
ATOM 803 O O . GLN A 1 99 ? -12.389 17.087 9.961 1.00 97.38 99 GLN A O 1
ATOM 808 N N . SER A 1 100 ? -12.799 15.761 8.189 1.00 97.62 100 SER A N 1
ATOM 809 C CA . SER A 1 100 ? -13.828 14.963 8.858 1.00 97.62 100 SER A CA 1
ATOM 810 C C . SER A 1 100 ? -13.256 14.162 10.029 1.00 97.62 100 SER A C 1
ATOM 812 O O . SER A 1 100 ? -13.824 14.188 11.118 1.00 97.62 100 SER A O 1
ATOM 814 N N . LEU A 1 101 ? -12.116 13.491 9.835 1.00 97.75 101 LEU A N 1
ATOM 815 C CA . LEU A 1 101 ? -11.477 12.691 10.879 1.00 97.75 101 LEU A CA 1
ATOM 816 C C . LEU A 1 101 ? -10.918 13.560 12.010 1.00 97.75 101 LEU A C 1
ATOM 818 O O . LEU A 1 101 ? -11.197 13.281 13.172 1.00 97.75 101 LEU A O 1
ATOM 822 N N . SER A 1 102 ? -10.202 14.642 11.695 1.00 96.75 102 SER A N 1
ATOM 823 C CA . SER A 1 102 ? -9.656 15.556 12.708 1.00 96.75 102 SER A CA 1
ATOM 824 C C . SER A 1 102 ? -10.728 16.271 13.530 1.00 96.75 102 SER A C 1
ATOM 826 O O . SER A 1 102 ? -10.428 16.777 14.606 1.00 96.75 102 SER A O 1
ATOM 828 N N . GLY A 1 103 ? -11.966 16.345 13.033 1.00 95.81 103 GLY A N 1
ATOM 829 C CA . GLY A 1 103 ? -13.098 16.913 13.764 1.00 95.81 103 GLY A CA 1
ATOM 830 C C . GLY A 1 103 ? -13.809 15.937 14.708 1.00 95.81 103 GLY A C 1
ATOM 831 O O . GLY A 1 103 ? -14.702 16.373 15.428 1.00 95.81 103 GLY A O 1
ATOM 832 N N . LYS A 1 104 ? -13.469 14.637 14.700 1.00 94.75 104 LYS A N 1
ATOM 833 C CA . LYS A 1 104 ? -14.154 13.621 15.523 1.00 94.75 104 LYS A CA 1
ATOM 834 C C . LYS A 1 104 ? -13.666 13.588 16.969 1.00 94.75 104 LYS A C 1
ATOM 836 O O . LYS A 1 104 ? -14.491 13.572 17.878 1.00 94.75 104 LYS A O 1
ATOM 841 N N . ASP A 1 105 ? -12.350 13.554 17.171 1.00 94.50 105 ASP A N 1
ATOM 842 C CA . ASP A 1 105 ? -11.708 13.543 18.487 1.00 94.50 105 ASP A CA 1
ATOM 843 C C . ASP A 1 105 ? -10.238 14.007 18.395 1.00 94.50 105 ASP A C 1
ATOM 845 O O . ASP A 1 105 ? -9.660 14.102 17.307 1.00 94.50 105 ASP A O 1
ATOM 849 N N . GLU A 1 106 ? -9.620 14.302 19.544 1.00 93.38 106 GLU A N 1
ATOM 850 C CA . GLU A 1 106 ? -8.225 14.764 19.601 1.00 93.38 106 GLU A CA 1
ATOM 851 C C . GLU A 1 106 ? -7.212 13.670 19.213 1.00 93.38 106 GLU A C 1
ATOM 853 O O . GLU A 1 106 ? -6.146 13.991 18.690 1.00 93.38 106 GLU A O 1
ATOM 858 N N . TYR A 1 107 ? -7.534 12.382 19.388 1.00 94.75 107 TYR A N 1
ATOM 859 C CA . TYR A 1 107 ? -6.637 11.287 19.002 1.00 94.75 107 TYR A CA 1
ATOM 860 C C . TYR A 1 107 ? -6.499 11.195 17.478 1.00 94.75 107 TYR A C 1
ATOM 862 O O . TYR A 1 107 ? -5.391 11.078 16.952 1.00 94.75 107 TYR A O 1
ATOM 870 N N . LEU A 1 108 ? -7.615 11.279 16.753 1.00 96.50 108 LEU A N 1
ATOM 871 C CA . LEU A 1 108 ? -7.651 11.306 15.298 1.00 96.50 108 LEU A CA 1
ATOM 872 C C . LEU A 1 108 ? -7.021 12.573 14.746 1.00 96.50 108 LEU A C 1
ATOM 874 O O . LEU A 1 108 ? -6.281 12.491 13.773 1.00 96.50 108 LEU A O 1
ATOM 878 N N . LYS A 1 109 ? -7.276 13.727 15.362 1.00 96.56 109 LYS A N 1
ATOM 879 C CA . LYS A 1 109 ? -6.644 14.990 14.976 1.00 96.56 109 LYS A CA 1
ATOM 880 C C . LYS A 1 109 ? -5.123 14.901 15.044 1.00 96.56 109 LYS A C 1
ATOM 882 O O . LYS A 1 109 ? -4.454 15.269 14.080 1.00 96.56 109 LYS A O 1
ATOM 887 N N . GLU A 1 110 ? -4.585 14.347 16.125 1.00 95.44 110 GLU A N 1
ATOM 888 C CA . GLU A 1 110 ? -3.144 14.160 16.287 1.00 95.44 110 GLU A CA 1
ATOM 889 C C . GLU A 1 110 ? -2.588 13.123 15.295 1.00 95.44 110 GLU A C 1
ATOM 891 O O . GLU A 1 110 ? -1.608 13.385 14.591 1.00 95.44 110 GLU A O 1
ATOM 896 N N . ALA A 1 111 ? -3.270 11.981 15.131 1.00 96.94 111 ALA A N 1
ATOM 897 C CA . ALA A 1 111 ? -2.895 10.961 14.148 1.00 96.94 111 ALA A CA 1
ATOM 898 C C . ALA A 1 111 ? -2.890 11.498 12.707 1.00 96.94 111 ALA A C 1
ATOM 900 O O . ALA A 1 111 ? -1.989 11.194 11.921 1.00 96.94 111 ALA A O 1
ATOM 901 N N . VAL A 1 112 ? -3.899 12.295 12.350 1.00 97.50 112 VAL A N 1
ATOM 902 C CA . VAL A 1 112 ? -4.022 12.941 11.044 1.00 97.50 112 VAL A CA 1
ATOM 903 C C . VAL A 1 112 ? -2.918 13.972 10.852 1.00 97.50 112 VAL A C 1
ATOM 905 O O . VAL A 1 112 ? -2.309 13.983 9.787 1.00 97.50 112 VAL A O 1
ATOM 908 N N . ASN A 1 113 ? -2.613 14.800 11.853 1.00 96.31 113 ASN A N 1
ATOM 909 C CA . ASN A 1 113 ? -1.531 15.783 11.759 1.00 96.31 113 ASN A CA 1
ATOM 910 C C . ASN A 1 113 ? -0.183 15.107 11.490 1.00 96.31 113 ASN A C 1
ATOM 912 O O . ASN A 1 113 ? 0.549 15.535 10.594 1.00 96.31 113 ASN A O 1
ATOM 916 N N . PHE A 1 114 ? 0.103 14.015 12.202 1.00 97.31 114 PHE A N 1
ATOM 917 C CA . PHE A 1 114 ? 1.319 13.227 12.014 1.00 97.31 114 PHE A CA 1
ATOM 918 C C . PHE A 1 114 ? 1.357 12.523 10.651 1.00 97.31 114 PHE A C 1
ATOM 920 O O . PHE A 1 114 ? 2.377 12.516 9.966 1.00 97.31 114 PHE A O 1
ATOM 927 N N . GLY A 1 115 ? 0.228 11.955 10.222 1.00 97.12 115 GLY A N 1
ATOM 928 C CA . GLY A 1 115 ? 0.115 11.150 9.010 1.00 97.12 115 GLY A CA 1
ATOM 929 C C . GLY A 1 115 ? -0.453 11.868 7.784 1.00 97.12 115 GLY A C 1
ATOM 930 O O . GLY A 1 115 ? -0.819 11.185 6.837 1.00 97.12 115 GLY A O 1
ATOM 931 N N . ASN A 1 116 ? -0.539 13.201 7.738 1.00 96.56 116 ASN A N 1
ATOM 932 C CA . ASN A 1 116 ? -1.359 13.982 6.778 1.00 96.56 116 ASN A CA 1
ATOM 933 C C . ASN A 1 116 ? -1.109 13.751 5.269 1.00 96.56 116 ASN A C 1
ATOM 935 O O . ASN A 1 116 ? -1.838 14.252 4.419 1.00 96.56 116 ASN A O 1
ATOM 939 N N . GLY A 1 117 ? -0.070 12.995 4.929 1.00 97.69 117 GLY A N 1
ATOM 940 C CA . GLY A 1 117 ? 0.291 12.629 3.563 1.00 97.69 117 GLY A CA 1
ATOM 941 C C . GLY A 1 117 ? -0.046 11.185 3.19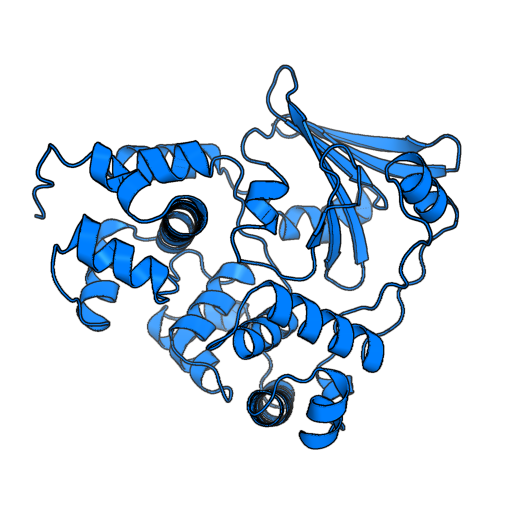8 1.00 97.69 117 GLY A C 1
ATOM 942 O O . GLY A 1 117 ? 0.292 10.775 2.090 1.00 97.69 117 GLY A O 1
ATOM 943 N N . ILE A 1 118 ? -0.653 10.413 4.113 1.00 98.56 118 ILE A N 1
ATOM 944 C CA . ILE A 1 118 ? -1.142 9.054 3.858 1.00 98.56 118 ILE A CA 1
ATOM 945 C C . ILE A 1 118 ? -2.204 9.106 2.763 1.00 98.56 118 ILE A C 1
ATOM 947 O O . ILE A 1 118 ? -3.144 9.898 2.819 1.00 98.56 118 ILE A O 1
ATOM 951 N N . ARG A 1 119 ? -2.076 8.177 1.819 1.00 98.62 119 ARG A N 1
ATOM 952 C CA . ARG A 1 119 ? -3.114 7.790 0.867 1.00 98.62 119 ARG A CA 1
ATOM 953 C C . ARG A 1 119 ? -3.228 6.279 0.881 1.00 98.62 119 ARG A C 1
ATOM 955 O O . ARG A 1 119 ? -2.199 5.607 0.910 1.00 98.62 119 ARG A O 1
ATOM 962 N N . ILE A 1 120 ? -4.444 5.751 0.859 1.00 98.69 120 ILE A N 1
ATOM 963 C CA . ILE A 1 120 ? -4.680 4.314 0.744 1.00 98.69 120 ILE A CA 1
ATOM 964 C C . ILE A 1 120 ? -4.486 3.917 -0.716 1.00 98.69 120 ILE A C 1
ATOM 966 O O . ILE A 1 120 ? -5.204 4.379 -1.603 1.00 98.69 120 ILE A O 1
ATOM 970 N N . LEU A 1 121 ? -3.490 3.070 -0.960 1.00 98.81 121 LEU A N 1
ATOM 971 C CA . LEU A 1 121 ? -3.185 2.552 -2.284 1.00 98.81 121 LEU A CA 1
ATOM 972 C C . LEU A 1 121 ? -4.283 1.592 -2.753 1.00 98.81 121 LEU A C 1
ATOM 974 O O . LEU A 1 121 ? -4.911 0.891 -1.959 1.00 98.81 121 LEU A O 1
ATOM 978 N N . ARG A 1 122 ? -4.467 1.507 -4.070 1.00 98.62 122 ARG A N 1
ATOM 979 C CA . ARG A 1 122 ? -5.343 0.520 -4.717 1.00 98.62 122 ARG A CA 1
ATOM 980 C C . ARG A 1 122 ? -4.498 -0.580 -5.354 1.00 98.62 122 ARG A C 1
ATOM 982 O O . ARG A 1 122 ? -4.307 -0.607 -6.570 1.00 98.62 122 ARG A O 1
ATOM 989 N N . GLN A 1 123 ? -3.921 -1.433 -4.509 1.00 98.69 123 GLN A N 1
ATOM 990 C CA . GLN A 1 123 ? -3.010 -2.501 -4.932 1.00 98.69 123 GLN A CA 1
ATOM 991 C C . GLN A 1 123 ? -3.746 -3.653 -5.632 1.00 98.69 123 GLN A C 1
ATOM 993 O O . GLN A 1 123 ? -4.967 -3.788 -5.549 1.00 98.69 123 GLN A O 1
ATOM 998 N N . GLU A 1 124 ? -2.995 -4.502 -6.334 1.00 98.06 124 GLU A N 1
ATOM 999 C CA . GLU A 1 124 ? -3.560 -5.679 -6.994 1.00 98.06 124 GLU A CA 1
ATOM 1000 C C . GLU A 1 124 ? -4.054 -6.694 -5.931 1.00 98.06 124 GLU A C 1
ATOM 1002 O O . GLU A 1 124 ? -3.314 -6.996 -4.984 1.00 98.06 124 GLU A O 1
ATOM 1007 N N . PRO A 1 125 ? -5.308 -7.192 -6.017 1.00 98.31 125 PRO A N 1
ATOM 1008 C CA . PRO A 1 125 ? -5.895 -8.043 -4.980 1.00 98.31 125 PRO A CA 1
ATOM 1009 C C . PRO A 1 125 ? -5.125 -9.327 -4.652 1.00 98.31 125 PRO A C 1
ATOM 1011 O O . PRO A 1 125 ? -5.048 -9.692 -3.478 1.00 98.31 125 PRO A O 1
ATOM 1014 N N . PHE A 1 126 ? -4.570 -10.030 -5.642 1.00 98.69 126 PHE A N 1
ATOM 1015 C CA . PHE A 1 126 ? -3.831 -11.272 -5.414 1.00 98.69 126 PHE A CA 1
ATOM 1016 C C . PHE A 1 126 ? -2.484 -11.027 -4.719 1.00 98.69 126 PHE A C 1
ATOM 1018 O O . PHE A 1 126 ? -2.183 -11.680 -3.716 1.00 98.69 126 PHE A O 1
ATOM 1025 N N . GLU A 1 127 ? -1.709 -10.041 -5.171 1.00 98.75 127 GLU A N 1
ATOM 1026 C CA . GLU A 1 127 ? -0.479 -9.596 -4.511 1.00 98.75 127 GLU A CA 1
ATOM 1027 C C . GLU A 1 127 ? -0.759 -9.165 -3.067 1.00 98.75 127 GLU A C 1
ATOM 1029 O O . GLU A 1 127 ? -0.052 -9.579 -2.142 1.00 98.75 127 GLU A O 1
ATOM 1034 N N . THR A 1 128 ? -1.836 -8.407 -2.847 1.00 98.81 128 THR A N 1
ATOM 1035 C CA . THR A 1 128 ? -2.266 -7.972 -1.510 1.00 98.81 128 THR A CA 1
ATOM 1036 C C . THR A 1 128 ? -2.612 -9.176 -0.627 1.00 98.81 128 THR A C 1
ATOM 1038 O O . THR A 1 128 ? -2.130 -9.279 0.503 1.00 98.81 128 THR A O 1
ATOM 1041 N N . LEU A 1 129 ? -3.382 -10.138 -1.147 1.00 98.81 129 LEU A N 1
ATOM 1042 C CA . LEU A 1 129 ? -3.757 -11.367 -0.444 1.00 98.81 129 LEU A CA 1
ATOM 1043 C C . LEU A 1 129 ? -2.531 -12.153 0.034 1.00 98.81 129 LEU A C 1
ATOM 1045 O O . LEU A 1 129 ? -2.411 -12.462 1.223 1.00 98.81 129 LEU A O 1
ATOM 1049 N N . ILE A 1 130 ? -1.600 -12.455 -0.872 1.00 98.69 130 ILE A N 1
ATOM 1050 C CA . ILE A 1 130 ? -0.398 -13.225 -0.534 1.00 98.69 130 ILE A CA 1
ATOM 1051 C C . ILE A 1 130 ? 0.510 -12.436 0.419 1.00 98.69 130 ILE A C 1
ATOM 1053 O O . ILE A 1 130 ? 1.024 -12.999 1.392 1.00 98.69 130 ILE A O 1
ATOM 1057 N N . SER A 1 131 ? 0.659 -11.128 0.203 1.00 98.69 131 SER A N 1
ATOM 1058 C CA . SER A 1 131 ? 1.465 -10.251 1.058 1.00 98.69 131 SER A CA 1
ATOM 1059 C C . SER A 1 131 ? 0.953 -10.207 2.498 1.00 98.69 131 SER A C 1
ATOM 1061 O O . SER A 1 131 ? 1.737 -10.323 3.445 1.00 98.69 131 SER A O 1
ATOM 1063 N N . PHE A 1 132 ? -0.363 -10.115 2.708 1.00 98.50 132 PHE A N 1
ATOM 1064 C CA . PHE A 1 132 ? -0.913 -10.089 4.063 1.00 98.50 132 PHE A CA 1
ATOM 1065 C C . PHE A 1 132 ? -0.995 -11.473 4.723 1.00 98.50 132 PHE A C 1
ATOM 1067 O O . PHE A 1 132 ? -0.851 -11.546 5.948 1.00 98.50 132 PHE A O 1
ATOM 1074 N N . ILE A 1 133 ? -1.074 -12.573 3.961 1.00 98.56 133 ILE A N 1
ATOM 1075 C CA . ILE A 1 133 ? -0.795 -13.918 4.501 1.00 98.56 133 ILE A CA 1
ATOM 1076 C C . ILE A 1 133 ? 0.637 -13.965 5.054 1.00 98.56 133 ILE A C 1
ATOM 1078 O O . ILE A 1 133 ? 0.837 -14.382 6.198 1.00 98.56 133 ILE A O 1
ATOM 1082 N N . LEU A 1 134 ? 1.623 -13.466 4.295 1.00 98.00 134 LEU A N 1
ATOM 1083 C CA . LEU A 1 134 ? 3.025 -13.357 4.727 1.00 98.00 134 LEU A CA 1
ATOM 1084 C C . LEU A 1 134 ? 3.212 -12.441 5.948 1.00 98.00 134 LEU A C 1
ATOM 1086 O O . LEU A 1 134 ? 4.135 -12.667 6.740 1.00 98.00 134 LEU A O 1
ATOM 1090 N N . SER A 1 135 ? 2.330 -11.453 6.131 1.00 96.50 135 SER A N 1
ATOM 1091 C CA . SER A 1 135 ? 2.367 -10.519 7.264 1.00 96.50 135 SER A CA 1
ATOM 1092 C C . SER A 1 135 ? 1.970 -11.117 8.614 1.00 96.50 135 SER A C 1
ATOM 1094 O O . SER A 1 135 ? 2.399 -10.626 9.657 1.00 96.50 135 SER A O 1
ATOM 1096 N N . SER A 1 136 ? 1.166 -12.184 8.617 1.00 93.31 136 SER A N 1
ATOM 1097 C CA . SER A 1 136 ? 0.594 -12.756 9.841 1.00 93.31 136 SER A CA 1
ATOM 1098 C C . SER A 1 136 ? 1.686 -13.186 10.818 1.00 93.31 136 SER A C 1
ATOM 1100 O O . SER A 1 136 ? 2.470 -14.059 10.472 1.00 93.31 136 SER A O 1
ATOM 1102 N N . ASN A 1 137 ? 1.744 -12.621 12.030 1.00 91.62 137 ASN A N 1
ATOM 1103 C CA . ASN A 1 137 ? 2.789 -12.876 13.041 1.00 91.62 137 ASN A CA 1
ATOM 1104 C C . ASN A 1 137 ? 4.229 -12.728 12.496 1.00 91.62 137 ASN A C 1
ATOM 1106 O O . ASN A 1 137 ? 5.045 -13.652 12.572 1.00 91.62 137 ASN A O 1
ATOM 1110 N N . ASN A 1 138 ? 4.504 -11.604 11.838 1.00 92.56 138 ASN A N 1
ATOM 1111 C CA . ASN A 1 138 ? 5.772 -11.315 11.175 1.00 92.56 138 ASN A CA 1
ATOM 1112 C C . ASN A 1 138 ? 6.132 -9.824 11.337 1.00 92.56 138 ASN A C 1
ATOM 1114 O O . ASN A 1 138 ? 5.307 -9.040 11.796 1.00 92.56 138 ASN A O 1
ATOM 1118 N N . ASN A 1 139 ? 7.352 -9.425 10.970 1.00 91.06 139 ASN A N 1
ATOM 1119 C CA . ASN A 1 139 ? 7.778 -8.019 10.980 1.00 91.06 139 ASN A CA 1
ATOM 1120 C C . ASN A 1 139 ? 8.003 -7.494 9.557 1.00 91.06 139 ASN A C 1
ATOM 1122 O O . ASN A 1 139 ? 8.333 -8.264 8.654 1.00 91.06 139 ASN A O 1
ATOM 1126 N N . ILE A 1 140 ? 7.830 -6.183 9.364 1.00 92.19 140 ILE A N 1
ATOM 1127 C CA . ILE A 1 140 ? 7.861 -5.535 8.043 1.00 92.19 140 ILE A CA 1
ATOM 1128 C C . ILE A 1 140 ? 9.138 -5.871 7.252 1.00 92.19 140 ILE A C 1
ATOM 1130 O O . ILE A 1 140 ? 8.989 -6.341 6.123 1.00 92.19 140 ILE A O 1
ATOM 1134 N N . PRO A 1 141 ? 10.367 -5.761 7.803 1.00 94.81 141 PRO A N 1
ATOM 1135 C CA . PRO A 1 141 ? 11.578 -6.107 7.054 1.00 94.81 141 PRO A CA 1
ATOM 1136 C C . PRO A 1 141 ? 11.580 -7.549 6.530 1.00 94.81 141 PRO A C 1
ATOM 1138 O O . PRO A 1 141 ? 11.910 -7.800 5.368 1.00 94.81 141 PRO A O 1
ATOM 1141 N N . ARG A 1 142 ? 11.154 -8.513 7.358 1.00 96.38 142 ARG A N 1
ATOM 1142 C CA . ARG A 1 142 ? 11.057 -9.915 6.938 1.00 96.38 142 ARG A CA 1
ATOM 1143 C C . ARG A 1 142 ? 9.956 -10.122 5.901 1.00 96.38 142 ARG A C 1
ATOM 1145 O O . ARG A 1 142 ? 10.155 -10.930 4.998 1.00 96.38 142 ARG A O 1
ATOM 1152 N N . ILE A 1 143 ? 8.831 -9.414 6.003 1.00 97.31 143 ILE A N 1
ATOM 1153 C CA . ILE A 1 143 ? 7.741 -9.467 5.016 1.00 97.31 143 ILE A CA 1
ATOM 1154 C C . ILE A 1 143 ? 8.239 -8.967 3.657 1.00 97.31 143 ILE A C 1
ATOM 1156 O O . ILE A 1 143 ? 8.169 -9.733 2.693 1.00 97.31 143 ILE A O 1
ATOM 1160 N N . LYS A 1 144 ? 8.821 -7.754 3.600 1.00 97.62 144 LYS A N 1
ATOM 1161 C CA . LYS A 1 144 ? 9.418 -7.183 2.376 1.00 97.62 144 LYS A CA 1
ATOM 1162 C C . LYS A 1 144 ? 10.407 -8.184 1.756 1.00 97.62 144 LYS A C 1
ATOM 1164 O O . LYS A 1 144 ? 10.276 -8.565 0.597 1.00 97.62 144 LYS A O 1
ATOM 1169 N N . GLY A 1 145 ? 11.319 -8.737 2.562 1.00 97.50 145 GLY A N 1
ATOM 1170 C CA . GLY A 1 145 ? 12.302 -9.722 2.098 1.00 97.50 145 GLY A CA 1
ATOM 1171 C C . GLY A 1 145 ? 11.721 -11.057 1.603 1.00 97.50 145 GLY A C 1
ATOM 1172 O O . GLY A 1 145 ? 12.305 -11.676 0.715 1.00 97.50 145 GLY A O 1
ATOM 1173 N N . CYS A 1 146 ? 10.596 -11.529 2.154 1.00 98.06 146 CYS A N 1
ATOM 1174 C CA . CYS A 1 146 ? 9.907 -12.721 1.639 1.00 98.06 146 CYS A CA 1
ATOM 1175 C C . CYS A 1 146 ? 9.288 -12.442 0.263 1.00 98.06 146 CYS A C 1
ATOM 1177 O O . CYS A 1 146 ? 9.422 -13.267 -0.639 1.00 98.06 146 CYS A O 1
ATOM 1179 N N . ILE A 1 147 ? 8.635 -11.287 0.110 1.00 98.38 147 ILE A N 1
ATOM 1180 C CA . ILE A 1 147 ? 7.951 -10.880 -1.123 1.00 98.38 147 ILE A CA 1
ATOM 1181 C C . ILE A 1 147 ? 8.953 -10.655 -2.258 1.00 98.38 147 ILE A C 1
ATOM 1183 O O . ILE A 1 147 ? 8.735 -11.151 -3.362 1.00 98.38 147 ILE A O 1
ATOM 1187 N N . GLU A 1 148 ? 10.083 -9.994 -1.990 1.00 97.94 148 GLU A N 1
ATOM 1188 C CA . GLU A 1 148 ? 11.111 -9.786 -3.016 1.00 97.94 148 GLU A CA 1
ATOM 1189 C C . GLU A 1 148 ? 11.748 -11.102 -3.473 1.00 97.94 148 GLU A C 1
ATOM 1191 O O . GLU A 1 148 ? 11.939 -11.307 -4.668 1.00 97.94 148 GLU A O 1
ATOM 1196 N N . LYS A 1 149 ? 12.005 -12.052 -2.562 1.00 98.12 149 LYS A N 1
ATOM 1197 C CA . LYS A 1 149 ? 12.514 -13.386 -2.942 1.00 98.12 149 LYS A CA 1
ATOM 1198 C C . LYS A 1 149 ? 11.505 -14.178 -3.761 1.00 98.12 149 LYS A C 1
ATOM 1200 O O . LYS A 1 149 ? 11.887 -14.818 -4.736 1.00 98.12 149 LYS A O 1
ATOM 1205 N N . LEU A 1 150 ? 10.231 -14.128 -3.370 1.00 98.25 150 LEU A N 1
ATOM 1206 C CA . LEU A 1 150 ? 9.149 -14.772 -4.108 1.00 98.25 150 LEU A CA 1
ATOM 1207 C C . LEU A 1 150 ? 9.050 -14.200 -5.531 1.00 98.25 150 LEU A C 1
ATOM 1209 O O . LEU A 1 150 ? 8.977 -14.960 -6.495 1.00 98.25 150 LEU A O 1
ATOM 1213 N N . SER A 1 151 ? 9.112 -12.873 -5.652 1.00 98.38 151 SER A N 1
ATOM 1214 C CA . SER A 1 151 ? 9.075 -12.161 -6.932 1.00 98.38 151 SER A CA 1
ATOM 1215 C C . SER A 1 151 ? 10.305 -12.467 -7.783 1.00 98.38 151 SER A C 1
ATOM 1217 O O . SER A 1 151 ? 10.163 -12.785 -8.953 1.00 98.38 151 SER A O 1
ATOM 1219 N N . ALA A 1 152 ? 11.506 -12.485 -7.206 1.00 97.75 152 ALA A N 1
ATOM 1220 C CA . ALA A 1 152 ? 12.725 -12.825 -7.939 1.00 97.75 152 ALA A CA 1
ATOM 1221 C C . ALA A 1 152 ? 12.758 -14.277 -8.444 1.00 97.75 152 ALA A C 1
ATOM 1223 O O . ALA A 1 152 ? 13.317 -14.549 -9.502 1.00 97.75 152 ALA A O 1
ATOM 1224 N N . ALA A 1 153 ? 12.182 -15.221 -7.694 1.00 97.38 153 ALA A N 1
ATOM 1225 C CA . ALA A 1 153 ? 12.198 -16.634 -8.065 1.00 97.38 153 ALA A CA 1
ATOM 1226 C C . ALA A 1 153 ? 11.099 -17.014 -9.067 1.00 97.38 153 ALA A C 1
ATOM 1228 O O . ALA A 1 153 ? 11.305 -17.895 -9.905 1.00 97.38 153 ALA A O 1
ATOM 1229 N N . TYR A 1 154 ? 9.923 -16.392 -8.962 1.00 97.75 154 TYR A N 1
ATOM 1230 C CA . TYR A 1 154 ? 8.738 -16.820 -9.708 1.00 97.75 154 TYR A CA 1
ATOM 1231 C C . TYR A 1 154 ? 8.077 -15.712 -10.524 1.00 97.75 154 TYR A C 1
ATOM 1233 O O . TYR A 1 154 ? 7.219 -16.028 -11.340 1.00 97.75 154 TYR A O 1
ATOM 1241 N N . GLY A 1 155 ? 8.444 -14.451 -10.329 1.00 97.88 155 GLY A N 1
ATOM 1242 C CA . GLY A 1 155 ? 7.954 -13.324 -11.111 1.00 97.88 155 GLY A CA 1
ATOM 1243 C C . GLY A 1 155 ? 8.685 -13.167 -12.440 1.00 97.88 155 GLY A C 1
ATOM 1244 O O . GLY A 1 155 ? 9.806 -13.644 -12.626 1.00 97.88 155 GLY A O 1
ATOM 1245 N N . GLU A 1 156 ? 8.046 -12.474 -13.376 1.00 98.00 156 GLU A N 1
ATOM 1246 C CA . GLU A 1 156 ? 8.685 -12.100 -14.634 1.00 98.00 156 GLU A CA 1
ATOM 1247 C C . GLU A 1 156 ? 9.649 -10.937 -14.409 1.00 98.00 156 GLU A C 1
ATOM 1249 O O . GLU A 1 156 ? 9.353 -9.996 -13.667 1.00 98.00 156 GLU A O 1
ATOM 1254 N N . LYS A 1 157 ? 10.820 -11.002 -15.045 1.00 98.25 157 LYS A N 1
ATOM 1255 C CA . LYS A 1 157 ? 11.788 -9.908 -15.012 1.00 98.25 157 LYS A CA 1
ATOM 1256 C C . LYS A 1 157 ? 11.200 -8.695 -15.732 1.00 98.25 157 LYS A C 1
ATOM 1258 O O . LYS A 1 157 ? 10.746 -8.810 -16.867 1.00 98.25 157 LYS A O 1
ATOM 1263 N N . ILE A 1 158 ? 11.261 -7.534 -15.088 1.00 97.94 158 ILE A N 1
ATOM 1264 C CA . ILE A 1 158 ? 10.830 -6.266 -15.676 1.00 97.94 158 ILE A CA 1
ATOM 1265 C C . ILE A 1 158 ? 12.055 -5.575 -16.258 1.00 97.94 158 ILE A C 1
ATOM 1267 O O . ILE A 1 158 ? 12.972 -5.179 -15.531 1.00 97.94 158 ILE A O 1
ATOM 1271 N N . GLU A 1 159 ? 12.076 -5.434 -17.579 1.00 95.19 159 GLU A N 1
ATOM 1272 C CA . GLU A 1 159 ? 13.131 -4.690 -18.254 1.00 95.19 159 GLU A CA 1
ATOM 1273 C C . GLU A 1 159 ? 12.949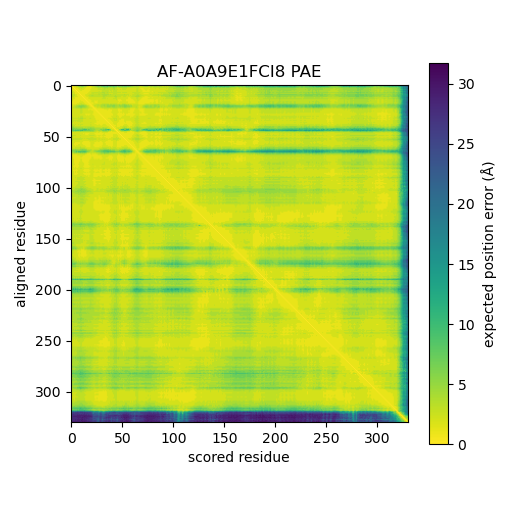 -3.188 -18.027 1.00 95.19 159 GLU A C 1
ATOM 1275 O O . GLU A 1 159 ? 11.876 -2.626 -18.241 1.00 95.19 159 GLU A O 1
ATOM 1280 N N . THR A 1 160 ? 14.026 -2.525 -17.608 1.00 93.38 160 THR A N 1
ATOM 1281 C CA . THR A 1 160 ? 14.080 -1.067 -17.482 1.00 93.38 160 THR A CA 1
ATOM 1282 C C . THR A 1 160 ? 15.026 -0.482 -18.525 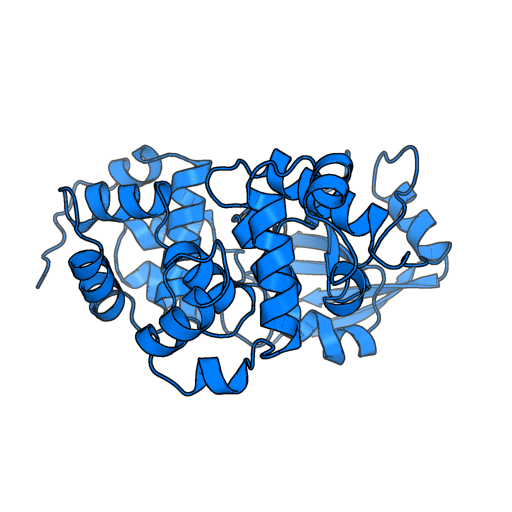1.00 93.38 160 THR A C 1
ATOM 1284 O O . THR A 1 160 ? 16.048 -1.078 -18.884 1.00 93.38 160 THR A O 1
ATOM 1287 N N . GLY A 1 161 ? 14.689 0.697 -19.048 1.00 93.62 161 GLY A N 1
ATOM 1288 C CA . GLY A 1 161 ? 15.505 1.378 -20.051 1.00 93.62 161 GLY A CA 1
ATOM 1289 C C . GLY A 1 161 ? 16.821 1.919 -19.482 1.00 93.62 161 GLY A C 1
ATOM 1290 O O . GLY A 1 161 ? 16.940 2.185 -18.285 1.00 93.62 161 GLY A O 1
ATOM 1291 N N . ALA A 1 162 ? 17.810 2.145 -20.354 1.00 96.75 162 ALA A N 1
ATOM 1292 C CA . ALA A 1 162 ? 19.079 2.777 -19.971 1.00 96.75 162 ALA A CA 1
ATOM 1293 C C . ALA A 1 162 ? 18.873 4.166 -19.337 1.00 96.75 162 ALA A C 1
ATOM 1295 O O . ALA A 1 162 ? 19.549 4.505 -18.371 1.00 96.75 162 ALA A O 1
ATOM 1296 N N . ALA A 1 163 ? 17.881 4.918 -19.823 1.00 97.94 163 ALA A N 1
ATOM 1297 C CA . ALA A 1 163 ? 17.508 6.221 -19.288 1.00 97.94 163 ALA A CA 1
ATOM 1298 C C . ALA A 1 163 ? 17.061 6.150 -17.814 1.00 97.94 163 ALA A C 1
ATOM 1300 O O . ALA A 1 163 ? 17.433 7.002 -17.013 1.00 97.94 163 ALA A O 1
ATOM 1301 N N . PHE A 1 164 ? 16.320 5.108 -17.420 1.00 97.94 164 PHE A N 1
ATOM 1302 C CA . PHE A 1 164 ? 15.914 4.948 -16.023 1.00 97.94 164 PHE A CA 1
ATOM 1303 C C . PHE A 1 164 ? 17.080 4.534 -15.128 1.00 97.94 164 PHE A C 1
ATOM 1305 O O . PHE A 1 164 ? 17.219 5.046 -14.022 1.00 97.94 164 PHE A O 1
ATOM 1312 N N . ARG A 1 165 ? 17.973 3.665 -15.624 1.00 96.56 165 ARG A N 1
ATOM 1313 C CA . ARG A 1 165 ? 19.213 3.334 -14.905 1.00 96.56 165 ARG A CA 1
ATOM 1314 C C . ARG A 1 165 ? 20.049 4.580 -14.623 1.00 96.56 165 ARG A C 1
ATOM 1316 O O . ARG A 1 165 ? 20.491 4.754 -13.493 1.00 96.56 165 ARG A O 1
ATOM 1323 N N . GLN A 1 166 ? 20.212 5.448 -15.622 1.00 97.12 166 GLN A N 1
ATOM 1324 C CA . GLN A 1 166 ? 20.920 6.718 -15.466 1.00 97.12 166 GLN A CA 1
ATOM 1325 C C . GLN A 1 166 ? 20.266 7.599 -14.393 1.00 97.12 166 GLN A C 1
ATOM 1327 O O . GLN A 1 166 ? 20.956 8.080 -13.500 1.00 97.12 166 GLN A O 1
ATOM 1332 N N . TYR A 1 167 ? 18.936 7.734 -14.420 1.00 97.31 167 TYR A N 1
ATOM 1333 C CA . TYR A 1 167 ? 18.200 8.482 -13.399 1.00 97.31 167 TYR A CA 1
ATOM 1334 C C . TYR A 1 167 ? 18.448 7.959 -11.983 1.00 97.31 167 TYR A C 1
ATOM 1336 O O . TYR A 1 167 ? 18.674 8.752 -11.072 1.00 97.31 167 TYR A O 1
ATOM 1344 N N . LEU A 1 168 ? 18.448 6.638 -11.787 1.00 97.06 168 LEU A N 1
ATOM 1345 C CA . LEU A 1 168 ? 18.716 6.050 -10.475 1.00 97.06 168 LEU A CA 1
ATOM 1346 C C . LEU A 1 168 ? 20.134 6.373 -9.982 1.00 97.06 168 LEU A C 1
ATOM 1348 O O . LEU A 1 168 ? 20.288 6.731 -8.817 1.00 97.06 168 LEU A O 1
ATOM 1352 N N . TYR A 1 169 ? 21.147 6.306 -10.850 1.00 95.75 169 TYR A N 1
ATOM 1353 C CA . TYR A 1 169 ? 22.523 6.670 -10.489 1.00 95.75 169 TYR A CA 1
ATOM 1354 C C . TYR A 1 169 ? 22.690 8.161 -10.173 1.00 95.75 169 TYR A C 1
ATOM 1356 O O . TYR A 1 169 ? 23.423 8.512 -9.258 1.00 95.75 169 TYR A O 1
ATOM 1364 N N . GLU A 1 170 ? 22.004 9.049 -10.893 1.00 95.38 170 GLU A N 1
ATOM 1365 C CA . GLU A 1 170 ? 22.084 10.496 -10.641 1.00 95.38 170 GLU A CA 1
ATOM 1366 C C . GLU A 1 170 ? 21.384 10.926 -9.347 1.00 95.38 170 GLU A C 1
ATOM 1368 O O . GLU A 1 170 ? 21.694 11.982 -8.797 1.00 95.38 170 GLU A O 1
ATOM 1373 N N . ASN A 1 171 ? 20.431 10.126 -8.866 1.00 95.62 171 ASN A N 1
ATOM 1374 C CA . ASN A 1 171 ? 19.548 10.494 -7.761 1.00 95.62 171 ASN A CA 1
ATOM 1375 C C . ASN A 1 171 ? 19.716 9.614 -6.508 1.00 95.62 171 ASN A C 1
ATOM 1377 O O . ASN A 1 171 ? 18.911 9.704 -5.577 1.00 95.62 171 ASN A O 1
ATOM 1381 N N . SER A 1 172 ? 20.737 8.754 -6.469 1.00 95.00 172 SER A N 1
ATOM 1382 C CA . SER A 1 172 ? 21.038 7.896 -5.318 1.00 95.00 172 SER A CA 1
ATOM 1383 C C . SER A 1 172 ? 22.502 7.457 -5.299 1.00 95.00 172 SER A C 1
ATOM 1385 O O . SER A 1 172 ? 23.189 7.525 -6.314 1.00 95.00 172 SER A O 1
ATOM 1387 N N . SER A 1 173 ? 22.971 6.932 -4.166 1.00 93.88 173 SER A N 1
ATOM 1388 C CA . SER A 1 173 ? 24.313 6.340 -4.040 1.00 93.88 173 SER A CA 1
ATOM 1389 C C . SER A 1 173 ? 24.367 4.852 -4.433 1.00 93.88 173 SER A C 1
ATOM 1391 O O . SER A 1 173 ? 25.234 4.102 -3.978 1.00 93.88 173 SER A O 1
ATOM 1393 N N . LEU A 1 174 ? 23.434 4.384 -5.275 1.00 92.31 174 LEU A N 1
ATOM 1394 C CA . LEU A 1 174 ? 23.392 2.989 -5.718 1.00 92.31 174 LEU A CA 1
ATOM 1395 C C . LEU A 1 174 ? 24.694 2.576 -6.419 1.00 92.31 174 LEU A C 1
ATOM 1397 O O . LEU A 1 174 ? 25.091 3.151 -7.429 1.00 92.31 174 LEU A O 1
ATOM 1401 N N . GLN A 1 175 ? 25.308 1.493 -5.938 1.00 90.38 175 GLN A N 1
ATOM 1402 C CA . GLN A 1 175 ? 26.456 0.865 -6.605 1.00 90.38 175 GLN A CA 1
ATOM 1403 C C . GLN A 1 175 ? 26.025 0.091 -7.858 1.00 90.38 175 GLN A C 1
ATOM 1405 O O . GLN A 1 175 ? 26.718 0.076 -8.874 1.00 90.38 175 GLN A O 1
ATOM 1410 N N . CYS A 1 176 ? 24.853 -0.543 -7.802 1.00 92.00 176 CYS A N 1
ATOM 1411 C CA . CYS A 1 176 ? 24.246 -1.244 -8.922 1.00 92.00 176 CYS A CA 1
ATOM 1412 C C . CYS A 1 176 ? 22.729 -1.038 -8.928 1.00 92.00 176 CYS A C 1
ATOM 1414 O O . CYS A 1 176 ? 22.087 -0.975 -7.878 1.00 92.00 176 CYS A O 1
ATOM 1416 N N . VAL A 1 177 ? 22.150 -0.941 -10.126 1.00 92.56 177 VAL A N 1
ATOM 1417 C CA . VAL A 1 177 ? 20.692 -0.930 -10.275 1.00 92.56 177 VAL A CA 1
ATOM 1418 C C . VAL A 1 177 ? 20.164 -2.342 -9.996 1.00 92.56 177 VAL A C 1
ATOM 1420 O O . VAL A 1 177 ? 20.657 -3.295 -10.610 1.00 92.56 177 VAL A O 1
ATOM 1423 N N . PRO A 1 178 ? 19.177 -2.511 -9.097 1.00 92.75 178 PRO A N 1
ATOM 1424 C CA . PRO A 1 178 ? 18.609 -3.824 -8.826 1.00 92.75 178 PRO A CA 1
ATOM 1425 C C . PRO A 1 178 ? 17.896 -4.381 -10.063 1.00 92.75 178 PRO A C 1
ATOM 1427 O O . PRO A 1 178 ? 17.379 -3.644 -10.902 1.00 92.75 178 PRO A O 1
ATOM 1430 N N . THR A 1 179 ? 17.835 -5.709 -10.167 1.00 96.12 179 THR A N 1
ATOM 1431 C CA . THR A 1 179 ? 16.928 -6.346 -11.130 1.00 96.12 179 THR A CA 1
ATOM 1432 C C . THR A 1 179 ? 15.516 -6.333 -10.564 1.00 96.12 179 THR A C 1
ATOM 1434 O O . THR A 1 179 ? 15.306 -6.719 -9.415 1.00 96.12 179 THR A O 1
ATOM 1437 N N . PHE A 1 180 ? 14.554 -5.911 -11.378 1.00 97.88 180 PHE A N 1
ATOM 1438 C CA . PHE A 1 180 ? 13.154 -5.829 -10.986 1.00 97.88 180 PHE A CA 1
ATOM 1439 C C . PHE A 1 180 ? 12.387 -7.054 -11.458 1.00 97.88 180 PHE A C 1
ATOM 1441 O O . PHE A 1 180 ? 12.599 -7.539 -12.569 1.00 97.88 180 PHE A O 1
ATOM 1448 N N . TYR A 1 181 ? 11.468 -7.516 -10.618 1.00 98.62 181 TYR A N 1
ATOM 1449 C CA . TYR A 1 181 ? 10.585 -8.631 -10.928 1.00 98.62 181 TYR A CA 1
ATOM 1450 C C . TYR A 1 181 ? 9.150 -8.279 -10.564 1.00 98.62 181 TYR A C 1
ATOM 1452 O O . TYR A 1 181 ? 8.889 -7.749 -9.475 1.00 98.62 181 TYR A O 1
ATOM 1460 N N . ALA A 1 182 ? 8.225 -8.606 -11.459 1.00 98.50 182 ALA A N 1
ATOM 1461 C CA . ALA A 1 182 ? 6.799 -8.556 -11.196 1.00 98.50 182 ALA A CA 1
ATOM 1462 C C . ALA A 1 182 ? 6.443 -9.467 -10.018 1.00 98.50 182 ALA A C 1
ATOM 1464 O O . ALA A 1 182 ? 7.167 -10.412 -9.698 1.00 98.50 182 ALA A O 1
ATOM 1465 N N . PHE A 1 183 ? 5.314 -9.201 -9.369 1.00 98.62 183 PHE A N 1
ATOM 1466 C CA . PHE A 1 183 ? 4.756 -10.196 -8.465 1.00 98.62 183 PHE A CA 1
ATOM 1467 C C . PHE A 1 183 ? 4.291 -11.411 -9.294 1.00 98.62 183 PHE A C 1
ATOM 1469 O O . PHE A 1 183 ? 3.728 -11.216 -10.375 1.00 98.62 183 PHE A O 1
ATOM 1476 N N . PRO A 1 184 ? 4.556 -12.657 -8.865 1.00 98.06 184 PRO A N 1
ATOM 1477 C CA . PRO A 1 184 ? 4.189 -13.834 -9.646 1.00 98.06 184 PRO A CA 1
ATOM 1478 C C . PRO A 1 184 ? 2.671 -13.967 -9.767 1.00 98.06 184 PRO A C 1
ATOM 1480 O O . PRO A 1 184 ? 1.942 -13.703 -8.812 1.00 98.06 184 PRO A O 1
ATOM 1483 N N . THR A 1 185 ? 2.193 -14.440 -10.917 1.00 98.06 185 THR A N 1
ATOM 1484 C CA . THR A 1 185 ? 0.767 -14.739 -11.092 1.00 98.06 185 THR A CA 1
ATOM 1485 C C . THR A 1 185 ? 0.359 -15.987 -10.305 1.00 98.06 185 THR A C 1
ATOM 1487 O O . THR A 1 185 ? 1.195 -16.827 -9.943 1.00 98.06 185 THR A O 1
ATOM 1490 N N . ALA A 1 186 ? -0.943 -16.147 -10.056 1.00 98.12 186 ALA A N 1
ATOM 1491 C CA . ALA A 1 186 ? -1.471 -17.340 -9.401 1.00 98.12 186 ALA A CA 1
ATOM 1492 C C . ALA A 1 186 ? -1.153 -18.615 -10.205 1.00 98.12 186 ALA A C 1
ATOM 1494 O O . ALA A 1 186 ? -0.766 -19.634 -9.632 1.00 98.12 186 ALA A O 1
ATOM 1495 N N . GLU A 1 187 ? -1.228 -18.547 -11.535 1.00 97.62 187 GLU A N 1
ATOM 1496 C CA . GLU A 1 187 ? -0.907 -19.650 -12.443 1.00 97.62 187 GLU A CA 1
ATOM 1497 C C . GLU A 1 187 ? 0.553 -20.064 -12.284 1.00 97.62 187 GLU A C 1
ATOM 1499 O O . GLU A 1 187 ? 0.855 -21.252 -12.153 1.00 97.62 187 GLU A O 1
ATOM 1504 N N . ARG A 1 188 ? 1.461 -19.084 -12.212 1.00 96.56 188 ARG A N 1
ATOM 1505 C CA . ARG A 1 188 ? 2.891 -19.331 -12.043 1.00 96.56 188 ARG A CA 1
ATOM 1506 C C . ARG A 1 188 ? 3.219 -19.979 -10.698 1.00 96.56 188 ARG A C 1
ATOM 1508 O O . ARG A 1 188 ? 4.118 -20.817 -10.639 1.00 96.56 188 ARG A O 1
ATOM 1515 N N . LEU A 1 189 ? 2.481 -19.643 -9.639 1.00 97.62 189 LEU A N 1
ATOM 1516 C CA . LEU A 1 189 ? 2.647 -20.254 -8.315 1.00 97.62 189 LEU A CA 1
ATOM 1517 C C . LEU A 1 189 ? 1.963 -21.623 -8.164 1.00 97.62 189 LEU A C 1
ATOM 1519 O O . LEU A 1 189 ? 2.323 -22.374 -7.260 1.00 97.62 189 LEU A O 1
ATOM 1523 N N . SER A 1 190 ? 1.006 -21.977 -9.026 1.00 95.38 190 SER A N 1
ATOM 1524 C CA . SER A 1 190 ? 0.187 -23.194 -8.878 1.00 95.38 190 SER A CA 1
ATOM 1525 C C . SER A 1 190 ? 0.974 -24.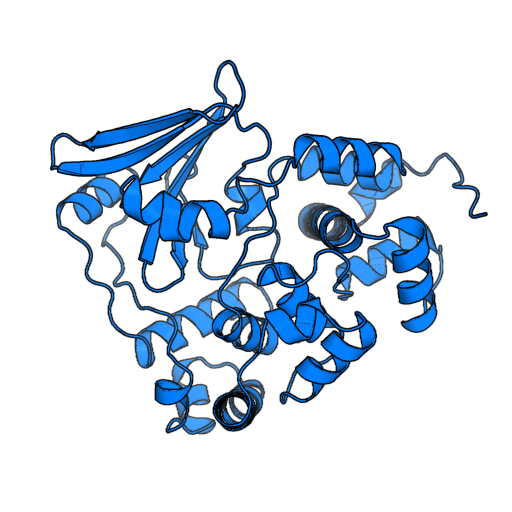507 -8.897 1.00 95.38 190 SER A C 1
ATOM 1527 O O . SER A 1 190 ? 0.581 -25.474 -8.246 1.00 95.38 190 SER A O 1
ATOM 1529 N N . GLY A 1 191 ? 2.111 -24.529 -9.599 1.00 88.62 191 GLY A N 1
ATOM 1530 C CA . GLY A 1 191 ? 3.015 -25.678 -9.676 1.00 88.62 191 GLY A CA 1
ATOM 1531 C C . GLY A 1 191 ? 4.096 -25.711 -8.592 1.00 88.62 191 GLY A C 1
ATOM 1532 O O . GLY A 1 191 ? 4.927 -26.617 -8.592 1.00 88.62 191 GLY A O 1
ATOM 1533 N N . VAL A 1 192 ? 4.133 -24.730 -7.686 1.00 96.44 192 VAL A N 1
ATOM 1534 C CA . VAL A 1 192 ? 5.203 -24.605 -6.691 1.00 96.44 192 VAL A CA 1
ATOM 1535 C C . VAL A 1 192 ? 4.787 -25.281 -5.384 1.00 96.44 192 VAL A C 1
ATOM 1537 O O . VAL A 1 192 ? 3.756 -24.960 -4.791 1.00 96.44 192 VAL A O 1
ATOM 1540 N N . SER A 1 193 ? 5.597 -26.230 -4.907 1.00 96.62 193 SER A N 1
ATOM 1541 C CA . SER A 1 193 ? 5.346 -26.903 -3.630 1.00 96.62 193 SER A CA 1
ATOM 1542 C C . SER A 1 193 ? 5.604 -25.982 -2.432 1.00 96.62 193 SER A C 1
ATOM 1544 O O . SER A 1 193 ? 6.411 -25.052 -2.504 1.00 96.62 193 SER A O 1
ATOM 1546 N N . ALA A 1 194 ? 4.964 -26.265 -1.293 1.00 96.88 194 ALA A N 1
ATOM 1547 C CA . ALA A 1 194 ? 5.238 -25.546 -0.047 1.00 96.88 194 ALA A CA 1
ATOM 1548 C C . ALA A 1 194 ? 6.725 -25.614 0.362 1.00 96.88 194 ALA A C 1
ATOM 1550 O O . ALA A 1 194 ? 7.260 -24.621 0.854 1.00 96.88 194 ALA A O 1
ATOM 1551 N N . ASP A 1 195 ? 7.404 -26.736 0.105 1.00 97.06 195 ASP A N 1
ATOM 1552 C CA . ASP A 1 195 ? 8.836 -26.890 0.384 1.00 97.06 195 ASP A CA 1
ATOM 1553 C C . ASP A 1 195 ? 9.692 -26.004 -0.527 1.00 97.06 195 ASP A C 1
ATOM 1555 O O . ASP A 1 195 ? 10.592 -25.315 -0.047 1.00 97.06 195 ASP A O 1
ATOM 1559 N N . ALA A 1 196 ? 9.373 -25.936 -1.825 1.00 97.12 196 ALA A N 1
ATOM 1560 C CA . ALA A 1 196 ? 10.058 -25.049 -2.766 1.00 97.12 196 ALA A CA 1
ATOM 1561 C C . ALA A 1 196 ? 9.860 -23.568 -2.394 1.00 97.12 196 ALA A C 1
ATOM 1563 O O . ALA A 1 196 ? 10.829 -22.805 -2.355 1.00 97.12 196 ALA A O 1
ATOM 1564 N N . LEU A 1 197 ? 8.636 -23.176 -2.013 1.00 96.88 197 LEU A N 1
ATOM 1565 C CA . LEU A 1 197 ? 8.365 -21.852 -1.439 1.00 96.88 197 LEU A CA 1
ATOM 1566 C C . LEU A 1 197 ? 9.193 -21.623 -0.162 1.00 96.88 197 LEU A C 1
ATOM 1568 O O . LEU A 1 197 ? 9.751 -20.545 0.030 1.00 96.88 197 LEU A O 1
ATOM 1572 N N . GLY A 1 198 ? 9.311 -22.636 0.700 1.00 95.19 198 GLY A N 1
ATOM 1573 C CA . GLY A 1 198 ? 10.110 -22.601 1.928 1.00 95.19 198 GLY A CA 1
ATOM 1574 C C . GLY A 1 198 ? 11.592 -22.328 1.679 1.00 95.19 198 GLY A C 1
ATOM 1575 O O . GLY A 1 198 ? 12.164 -21.453 2.335 1.00 95.19 198 GLY A O 1
ATOM 1576 N N . ILE A 1 199 ? 12.185 -23.020 0.703 1.00 94.88 199 ILE A N 1
ATOM 1577 C CA . ILE A 1 199 ? 13.575 -22.823 0.265 1.00 94.88 199 ILE A CA 1
ATOM 1578 C C . ILE A 1 199 ? 13.767 -21.404 -0.288 1.00 94.88 199 ILE A C 1
ATOM 1580 O O . ILE A 1 199 ? 14.742 -20.734 0.054 1.00 94.88 199 ILE A O 1
ATOM 1584 N N . CYS A 1 200 ? 12.814 -20.931 -1.095 1.00 93.12 200 CYS A N 1
ATOM 1585 C CA . CYS A 1 200 ? 12.855 -19.625 -1.746 1.00 93.12 200 CYS A CA 1
ATOM 1586 C C . CYS A 1 200 ? 12.694 -18.456 -0.756 1.00 93.12 200 CYS A C 1
ATOM 1588 O O . CYS A 1 200 ? 13.623 -17.676 -0.530 1.00 93.12 200 CYS A O 1
ATOM 1590 N N . CYS A 1 201 ? 11.507 -18.300 -0.165 1.00 90.50 201 CYS A N 1
ATOM 1591 C CA . CYS A 1 201 ? 11.138 -17.073 0.540 1.00 90.50 201 CYS A CA 1
ATOM 1592 C C . CYS A 1 201 ? 11.304 -17.170 2.062 1.00 90.50 201 CYS A C 1
ATOM 1594 O O . CYS A 1 201 ? 11.232 -16.151 2.745 1.00 90.50 201 CYS A O 1
ATOM 1596 N N . LYS A 1 202 ? 11.592 -18.362 2.612 1.00 91.81 202 LYS A N 1
ATOM 1597 C CA . LYS A 1 202 ? 11.779 -18.600 4.060 1.00 91.81 202 LYS A CA 1
ATOM 1598 C C . LYS A 1 202 ? 10.589 -18.119 4.914 1.00 91.81 202 LYS A C 1
ATOM 1600 O O . LYS A 1 202 ? 10.755 -17.663 6.055 1.00 91.81 202 LYS A O 1
ATOM 1605 N N . ALA A 1 203 ? 9.373 -18.249 4.375 1.00 90.75 203 ALA A N 1
ATOM 1606 C CA . ALA A 1 203 ? 8.133 -17.821 5.027 1.00 90.75 203 ALA A CA 1
ATOM 1607 C C . ALA A 1 203 ? 7.584 -18.813 6.081 1.00 90.75 203 ALA A C 1
ATOM 1609 O O . ALA A 1 203 ? 6.598 -18.511 6.768 1.00 90.75 203 ALA A O 1
ATOM 1610 N N . GLY A 1 204 ? 8.244 -19.962 6.271 1.00 94.25 204 GLY A N 1
ATOM 1611 C CA . GLY A 1 204 ? 7.893 -20.969 7.279 1.00 94.25 204 GLY A CA 1
ATOM 1612 C C . GLY A 1 204 ? 6.549 -21.637 6.983 1.00 94.25 204 GLY A C 1
ATOM 1613 O O . GLY A 1 204 ? 6.239 -21.924 5.831 1.00 94.25 204 GLY A O 1
ATOM 1614 N N . TYR A 1 205 ? 5.715 -21.833 8.011 1.00 95.56 205 TYR A N 1
ATOM 1615 C CA . TYR A 1 205 ? 4.396 -22.474 7.869 1.00 95.56 205 TYR A CA 1
ATOM 1616 C C . TYR A 1 205 ? 3.474 -21.778 6.848 1.00 95.56 205 TYR A C 1
ATOM 1618 O O . TYR A 1 205 ? 2.573 -22.402 6.290 1.00 95.56 205 TYR A O 1
ATOM 1626 N N . ARG A 1 206 ? 3.715 -20.491 6.561 1.00 97.31 206 ARG A N 1
ATOM 1627 C CA . ARG A 1 206 ? 2.934 -19.700 5.600 1.00 97.31 206 ARG A CA 1
ATOM 1628 C C . ARG A 1 206 ? 3.098 -20.197 4.167 1.00 97.31 206 ARG A C 1
ATOM 1630 O O . ARG A 1 206 ? 2.202 -19.974 3.364 1.00 97.31 206 ARG A O 1
ATOM 1637 N N . CYS A 1 207 ? 4.175 -20.915 3.845 1.00 97.38 207 CYS A N 1
ATOM 1638 C CA . CYS A 1 207 ? 4.345 -21.525 2.526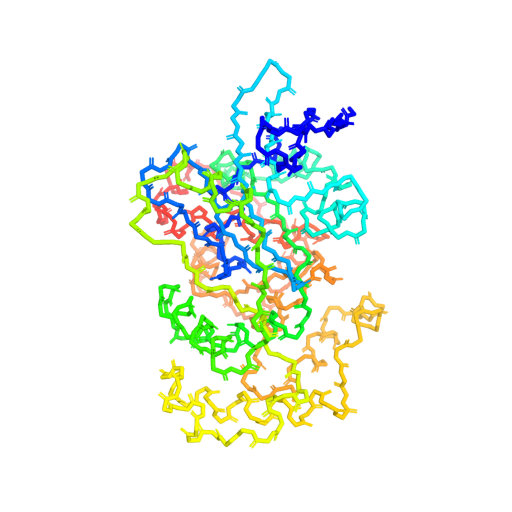 1.00 97.38 207 CYS A CA 1
ATOM 1639 C C . CYS A 1 207 ? 3.212 -22.510 2.203 1.00 97.38 207 CYS A C 1
ATOM 1641 O O . CYS A 1 207 ? 2.675 -22.491 1.098 1.00 97.38 207 CYS A O 1
ATOM 1643 N N . ALA A 1 208 ? 2.780 -23.304 3.190 1.00 97.31 208 ALA A N 1
ATOM 1644 C CA . ALA A 1 208 ? 1.636 -24.199 3.033 1.00 97.31 208 ALA A CA 1
ATOM 1645 C C . ALA A 1 208 ? 0.316 -23.428 2.855 1.00 97.31 208 ALA A C 1
ATOM 1647 O O . ALA A 1 208 ? -0.575 -23.886 2.140 1.00 97.31 208 ALA A O 1
ATOM 1648 N N . TYR A 1 209 ? 0.183 -22.252 3.481 1.00 98.19 209 TYR A N 1
ATOM 1649 C CA . TYR A 1 209 ? -0.989 -21.388 3.307 1.00 98.19 209 TYR A CA 1
ATOM 1650 C C . TYR A 1 209 ? -1.027 -20.792 1.905 1.00 98.19 209 TYR A C 1
ATOM 1652 O O . TYR A 1 209 ? -2.061 -20.867 1.255 1.00 98.19 209 TYR A O 1
ATOM 1660 N N . ILE A 1 210 ? 0.105 -20.280 1.415 1.00 98.19 210 ILE A N 1
ATOM 1661 C CA . ILE A 1 210 ? 0.234 -19.732 0.061 1.00 98.19 210 ILE A CA 1
ATOM 1662 C C . ILE A 1 210 ? -0.137 -20.787 -0.974 1.00 98.19 210 ILE A C 1
ATOM 1664 O O . ILE A 1 210 ? -1.006 -20.527 -1.796 1.00 98.19 210 ILE A O 1
ATOM 1668 N N . GLN A 1 211 ? 0.439 -21.990 -0.897 1.00 97.56 211 GLN A N 1
ATOM 1669 C CA . GLN A 1 211 ? 0.139 -23.059 -1.851 1.00 97.56 211 GLN A CA 1
ATOM 1670 C C . GLN A 1 211 ? -1.367 -23.377 -1.899 1.00 97.56 211 GLN A C 1
ATOM 1672 O O . GLN A 1 211 ? -1.971 -23.402 -2.971 1.00 97.56 211 GLN A O 1
ATOM 1677 N N . LYS A 1 212 ? -2.002 -23.574 -0.735 1.00 97.81 212 LYS A N 1
ATOM 1678 C CA . LYS A 1 212 ? -3.447 -23.847 -0.653 1.00 97.81 212 LYS A CA 1
ATOM 1679 C C . LYS A 1 212 ? -4.286 -22.672 -1.159 1.00 97.81 212 LYS A C 1
ATOM 1681 O O . LYS A 1 212 ? -5.270 -22.887 -1.865 1.00 97.81 212 LYS A O 1
ATOM 1686 N N . THR A 1 213 ? -3.889 -21.447 -0.827 1.00 98.31 213 THR A N 1
ATOM 1687 C CA . THR A 1 213 ? -4.562 -20.221 -1.263 1.00 98.31 213 THR A CA 1
ATOM 1688 C C . THR A 1 213 ? -4.465 -20.024 -2.768 1.00 98.31 213 THR A C 1
ATOM 1690 O O . THR A 1 213 ? -5.478 -19.707 -3.374 1.00 98.31 213 THR A O 1
ATOM 1693 N N . VAL A 1 214 ? -3.319 -20.295 -3.396 1.00 98.31 214 VAL A N 1
ATOM 1694 C CA . VAL A 1 214 ? -3.163 -20.252 -4.860 1.00 98.31 214 VAL A CA 1
ATOM 1695 C C . VAL A 1 214 ? -4.114 -21.241 -5.537 1.00 98.31 214 VAL A C 1
ATOM 1697 O O . VAL A 1 214 ? -4.855 -20.862 -6.442 1.00 98.31 214 VAL A O 1
ATOM 1700 N N . CYS A 1 215 ? -4.173 -22.487 -5.054 1.00 96.75 215 CYS A N 1
ATOM 1701 C CA . CYS A 1 215 ? -5.096 -23.494 -5.584 1.00 96.75 215 CYS A CA 1
ATOM 1702 C C . CYS A 1 215 ? -6.573 -23.088 -5.444 1.00 96.75 215 CYS A C 1
ATOM 1704 O O . CYS A 1 215 ? -7.378 -23.380 -6.328 1.00 96.75 215 CYS A O 1
ATOM 1706 N N . ALA A 1 216 ? -6.948 -22.447 -4.334 1.00 97.50 216 ALA A N 1
ATOM 1707 C CA . ALA A 1 216 ? -8.303 -21.936 -4.129 1.00 97.50 216 ALA A CA 1
ATOM 1708 C C . ALA A 1 216 ? -8.590 -20.708 -5.009 1.00 97.50 216 ALA A C 1
ATOM 1710 O O . ALA A 1 216 ? -9.665 -20.615 -5.599 1.00 97.50 216 ALA A O 1
ATOM 1711 N N . TYR A 1 217 ? -7.619 -19.803 -5.144 1.00 98.31 217 TYR A N 1
ATOM 1712 C CA . TYR A 1 217 ? -7.727 -18.586 -5.942 1.00 98.31 217 TYR A CA 1
ATOM 1713 C C . TYR A 1 217 ? -7.938 -18.899 -7.422 1.00 98.31 217 TYR A C 1
ATOM 1715 O O . TYR A 1 217 ? -8.814 -18.314 -8.036 1.00 98.31 217 TYR A O 1
ATOM 1723 N N . LEU A 1 218 ? -7.234 -19.883 -7.986 1.00 97.88 218 LEU A N 1
ATOM 1724 C CA . LEU A 1 218 ? -7.440 -20.280 -9.386 1.00 97.88 218 LEU A CA 1
ATOM 1725 C C . LEU A 1 218 ? -8.836 -20.852 -9.672 1.00 97.88 218 LEU A C 1
ATOM 1727 O O . LEU A 1 218 ? -9.303 -20.795 -10.805 1.00 97.88 218 LEU A O 1
ATOM 1731 N N . LYS A 1 219 ? -9.515 -21.400 -8.659 1.00 96.94 219 LYS A N 1
ATOM 1732 C CA . LYS A 1 219 ? -10.897 -21.892 -8.788 1.00 96.94 219 LYS A CA 1
ATOM 1733 C C . LYS A 1 219 ? -11.923 -20.777 -8.615 1.00 96.94 219 LYS A C 1
ATOM 1735 O O . LYS A 1 219 ? -12.975 -20.809 -9.242 1.00 96.94 219 LYS A O 1
ATOM 1740 N N . SER A 1 220 ? -11.631 -19.829 -7.733 1.00 96.00 220 SER A N 1
ATOM 1741 C CA . SER A 1 220 ? -12.491 -18.692 -7.427 1.00 96.00 220 SER A CA 1
ATOM 1742 C C . SER A 1 220 ? -11.615 -17.468 -7.159 1.00 96.00 220 SER A C 1
ATOM 1744 O O . SER A 1 220 ? -11.280 -17.215 -5.995 1.00 96.00 220 SER A O 1
ATOM 1746 N N . PRO A 1 221 ? -11.216 -16.720 -8.204 1.00 97.25 221 PRO A N 1
ATOM 1747 C CA . PRO A 1 221 ? -10.423 -15.507 -8.044 1.00 97.25 221 PRO A CA 1
ATOM 1748 C C . PRO A 1 221 ? -11.181 -14.446 -7.247 1.00 97.25 221 PRO A C 1
ATOM 1750 O O . PRO A 1 221 ? -12.415 -14.449 -7.194 1.00 97.25 221 PRO A O 1
ATOM 1753 N N . ILE A 1 222 ? -10.452 -13.502 -6.649 1.00 97.56 222 ILE A N 1
ATOM 1754 C CA . ILE A 1 222 ? -11.085 -12.368 -5.973 1.00 97.56 222 ILE A CA 1
ATOM 1755 C C . ILE A 1 222 ? -11.870 -11.542 -7.000 1.00 97.56 222 ILE A C 1
ATOM 1757 O O . ILE A 1 222 ? -11.299 -10.869 -7.855 1.00 97.56 222 ILE A O 1
ATOM 1761 N N . ASN A 1 223 ? -13.195 -11.541 -6.867 1.00 96.81 223 ASN A N 1
ATOM 1762 C CA . ASN A 1 223 ? -14.067 -10.650 -7.616 1.00 96.81 223 ASN A CA 1
ATOM 1763 C C . ASN A 1 223 ? -14.285 -9.355 -6.822 1.00 96.81 223 ASN A C 1
ATOM 1765 O O . ASN A 1 223 ? -15.127 -9.286 -5.925 1.00 96.81 223 ASN A O 1
ATOM 1769 N N . GLY A 1 224 ? -13.530 -8.311 -7.172 1.00 95.25 224 GLY A N 1
ATOM 1770 C CA . GLY A 1 224 ? -13.607 -7.018 -6.490 1.00 95.25 224 GLY A CA 1
ATOM 1771 C C . GLY A 1 224 ? -14.984 -6.345 -6.570 1.00 95.25 224 GLY A C 1
ATOM 1772 O O . GLY A 1 224 ? -15.366 -5.645 -5.638 1.00 95.25 224 GLY A O 1
ATOM 1773 N N . MET A 1 225 ? -15.753 -6.561 -7.644 1.00 96.19 225 MET A N 1
ATOM 1774 C CA . MET A 1 225 ? -17.119 -6.030 -7.756 1.00 96.19 225 MET A CA 1
ATOM 1775 C C . MET A 1 225 ? -18.074 -6.752 -6.801 1.00 96.19 225 MET A C 1
ATOM 1777 O O . MET A 1 225 ? -18.855 -6.098 -6.118 1.00 96.19 225 MET A O 1
ATOM 1781 N N . ALA A 1 226 ? -17.971 -8.079 -6.690 1.00 97.12 226 ALA A N 1
ATOM 1782 C CA . ALA A 1 226 ? -18.774 -8.843 -5.739 1.00 97.12 226 ALA A CA 1
ATOM 1783 C C . ALA A 1 226 ? -18.492 -8.414 -4.290 1.00 97.12 226 ALA A C 1
ATOM 1785 O O . ALA A 1 226 ? -19.429 -8.154 -3.544 1.00 97.12 226 ALA A O 1
ATOM 1786 N N . LEU A 1 227 ? -17.215 -8.254 -3.916 1.00 97.69 227 LEU A N 1
ATOM 1787 C CA . LEU A 1 227 ? -16.824 -7.813 -2.569 1.00 97.69 227 LEU A CA 1
ATOM 1788 C C . LEU A 1 227 ? -17.302 -6.390 -2.233 1.00 97.69 227 LEU A C 1
ATOM 1790 O O . LEU A 1 227 ? -17.561 -6.092 -1.069 1.00 97.69 227 LEU A O 1
ATOM 1794 N N . ARG A 1 228 ? -17.442 -5.519 -3.240 1.00 96.50 228 ARG A N 1
ATOM 1795 C CA . ARG A 1 228 ? -18.004 -4.168 -3.083 1.00 96.50 228 ARG A CA 1
ATOM 1796 C C . ARG A 1 228 ? -19.514 -4.162 -2.843 1.00 96.50 228 ARG A C 1
ATOM 1798 O O . ARG A 1 228 ? -19.999 -3.293 -2.130 1.00 96.50 228 ARG A O 1
ATOM 1805 N N . ASN A 1 229 ? -20.234 -5.122 -3.418 1.00 96.69 229 ASN A N 1
ATOM 1806 C CA . ASN A 1 229 ? -21.699 -5.107 -3.490 1.00 96.69 229 ASN A CA 1
ATOM 1807 C C . ASN A 1 229 ? -22.403 -5.925 -2.392 1.00 96.69 229 ASN A C 1
ATOM 1809 O O . ASN A 1 229 ? -23.629 -5.989 -2.378 1.00 96.69 229 ASN A O 1
ATOM 1813 N N . VAL A 1 230 ? -21.654 -6.560 -1.491 1.00 97.62 230 VAL A N 1
ATOM 1814 C CA . VAL A 1 230 ? -22.185 -7.294 -0.327 1.00 97.62 230 VAL A CA 1
ATOM 1815 C C . VAL A 1 230 ? -21.875 -6.546 0.971 1.00 97.62 230 VAL A C 1
ATOM 1817 O O . VAL A 1 230 ? -21.100 -5.585 0.962 1.00 97.62 230 VAL A O 1
ATOM 1820 N N . SER A 1 231 ? -22.448 -6.970 2.103 1.00 96.50 231 SER A N 1
ATOM 1821 C CA . SER A 1 231 ? -22.081 -6.379 3.396 1.00 96.50 231 SER A CA 1
ATOM 1822 C C . SER A 1 231 ? -20.607 -6.638 3.728 1.00 96.50 231 SER A C 1
ATOM 1824 O O . SER A 1 231 ? -20.014 -7.625 3.281 1.00 96.50 231 SER A O 1
ATOM 1826 N N . LEU A 1 232 ? -20.008 -5.788 4.570 1.00 95.94 232 LEU A N 1
ATOM 1827 C CA . LEU A 1 232 ? -18.618 -5.958 5.008 1.00 95.94 232 LEU A CA 1
ATOM 1828 C C . LEU A 1 232 ? -18.369 -7.345 5.634 1.00 95.94 232 LEU A C 1
ATOM 1830 O O . LEU A 1 232 ? -17.350 -7.980 5.364 1.00 95.94 232 LEU A O 1
ATOM 1834 N N . SER A 1 233 ? -19.326 -7.853 6.416 1.00 95.69 233 SER A N 1
ATOM 1835 C CA . SER A 1 233 ? -19.254 -9.184 7.034 1.00 95.69 233 SER A CA 1
ATOM 1836 C C . SER A 1 233 ? -19.215 -10.311 5.993 1.00 95.69 233 SER A C 1
ATOM 1838 O O . SER A 1 233 ? -18.422 -11.250 6.110 1.00 95.69 233 SER A O 1
ATOM 1840 N N . GLU A 1 234 ? -20.017 -10.206 4.931 1.00 97.81 234 GLU A N 1
ATOM 1841 C CA . GLU A 1 234 ? -20.028 -11.180 3.834 1.00 97.81 234 GLU A CA 1
ATOM 1842 C C . GLU A 1 234 ? -18.751 -11.099 2.997 1.00 97.81 234 GLU A C 1
ATOM 1844 O O . GLU A 1 234 ? -18.144 -12.136 2.723 1.00 97.81 234 GLU A O 1
ATOM 1849 N N . ALA A 1 235 ? -18.281 -9.890 2.674 1.00 98.12 235 ALA A N 1
ATOM 1850 C CA . ALA A 1 235 ? -17.014 -9.684 1.975 1.00 98.12 235 ALA A CA 1
ATOM 1851 C C . ALA A 1 235 ? -15.838 -10.297 2.758 1.00 98.12 235 ALA A C 1
ATOM 1853 O O . ALA A 1 235 ? -15.002 -11.015 2.199 1.00 98.12 235 ALA A O 1
ATOM 1854 N N . ARG A 1 236 ? -15.815 -10.099 4.083 1.00 97.69 236 ARG A N 1
ATOM 1855 C CA . ARG A 1 236 ? -14.834 -10.713 4.983 1.00 97.69 236 ARG A CA 1
ATOM 1856 C C . ARG A 1 236 ? -14.938 -12.236 4.977 1.00 97.69 236 ARG A C 1
ATOM 1858 O O . ARG A 1 236 ? -13.919 -12.913 4.864 1.00 97.69 236 ARG A O 1
ATOM 1865 N N . LYS A 1 237 ? -16.152 -12.791 5.058 1.00 98.12 237 LYS A N 1
ATOM 1866 C CA . LYS A 1 237 ? -16.389 -14.244 5.005 1.00 98.12 237 LYS A CA 1
ATOM 1867 C C . LYS A 1 237 ? -15.879 -14.858 3.700 1.00 98.12 237 LYS A C 1
ATOM 1869 O O . LYS A 1 237 ? -15.276 -15.927 3.744 1.00 98.12 237 LYS A O 1
ATOM 1874 N N . MET A 1 238 ? -16.085 -14.185 2.566 1.00 98.25 238 MET A N 1
ATOM 1875 C CA . MET A 1 238 ? -15.577 -14.626 1.263 1.00 98.25 238 MET A CA 1
ATOM 1876 C C . MET A 1 238 ? -14.046 -14.717 1.256 1.00 98.25 238 MET A C 1
ATOM 1878 O O . MET A 1 238 ? -13.498 -15.727 0.825 1.00 98.25 238 MET A O 1
ATOM 1882 N N . LEU A 1 239 ? -13.346 -13.707 1.783 1.00 98.56 239 LEU A N 1
ATOM 1883 C CA . LEU A 1 239 ? -11.879 -13.712 1.846 1.00 98.56 239 LEU A CA 1
ATOM 1884 C C . LEU A 1 239 ? -11.324 -14.702 2.880 1.00 98.56 239 LEU A C 1
ATOM 1886 O O . LEU A 1 239 ? -10.317 -15.358 2.622 1.00 98.56 239 LEU A O 1
ATOM 1890 N N . CYS A 1 240 ? -11.995 -14.875 4.020 1.00 98.19 240 CYS A N 1
ATOM 1891 C CA . CYS A 1 240 ? -11.629 -15.870 5.035 1.00 98.19 240 CYS A CA 1
ATOM 1892 C C . CYS A 1 240 ? -11.762 -17.327 4.549 1.00 98.19 240 CYS A C 1
ATOM 1894 O O . CYS A 1 240 ? -11.337 -18.242 5.252 1.00 98.19 240 CYS A O 1
ATOM 1896 N N . ALA A 1 241 ? -12.328 -17.569 3.360 1.00 97.50 241 ALA A N 1
ATOM 1897 C CA . ALA A 1 241 ? -12.309 -18.889 2.734 1.00 97.50 241 ALA A CA 1
ATOM 1898 C C . ALA A 1 241 ? -10.903 -19.298 2.245 1.00 97.50 241 ALA A C 1
ATOM 1900 O O . ALA A 1 241 ? -10.635 -20.489 2.071 1.00 97.50 241 ALA A O 1
ATOM 1901 N N . TYR A 1 242 ? -9.990 -18.341 2.036 1.00 98.31 242 TYR A N 1
ATOM 1902 C CA . TYR A 1 242 ? -8.596 -18.630 1.701 1.00 98.31 242 TYR A CA 1
ATOM 1903 C C . TYR A 1 242 ? -7.798 -19.064 2.938 1.00 98.31 242 TYR A C 1
ATOM 1905 O O . TYR A 1 242 ? -7.978 -18.570 4.052 1.00 98.31 242 TYR A O 1
ATOM 1913 N N . THR A 1 243 ? -6.857 -19.992 2.750 1.00 97.75 243 THR A N 1
ATOM 1914 C CA . THR A 1 243 ? -6.065 -20.524 3.866 1.00 97.75 243 THR A CA 1
ATOM 1915 C C . THR A 1 243 ? -5.106 -19.464 4.408 1.00 97.75 243 THR A C 1
ATOM 1917 O O . THR A 1 243 ? -4.365 -18.830 3.659 1.00 97.75 243 THR A O 1
ATOM 1920 N N . GLY A 1 244 ? -5.075 -19.303 5.733 1.00 95.69 244 GLY A N 1
ATOM 1921 C CA . GLY A 1 244 ? -4.231 -18.303 6.391 1.00 95.69 244 GLY A CA 1
ATOM 1922 C C . GLY A 1 244 ? -4.824 -16.892 6.399 1.00 95.69 244 GLY A C 1
ATOM 1923 O O . GLY A 1 244 ? -4.143 -15.964 6.831 1.00 95.69 244 GLY A O 1
ATOM 1924 N N . VAL A 1 245 ? -6.078 -16.727 5.964 1.00 98.44 245 VAL A N 1
ATOM 1925 C CA . VAL A 1 245 ? -6.807 -15.456 6.011 1.00 98.44 245 VAL A CA 1
ATOM 1926 C C . VAL A 1 245 ? -7.798 -15.472 7.171 1.00 98.44 245 VAL A C 1
ATOM 1928 O O . VAL A 1 245 ? -8.819 -16.147 7.130 1.00 98.44 245 VAL A O 1
ATOM 1931 N N . GLY A 1 246 ? -7.479 -14.722 8.225 1.00 97.19 246 GLY A N 1
ATOM 1932 C CA . GLY A 1 246 ? -8.430 -14.377 9.285 1.00 97.19 246 GLY A CA 1
ATOM 1933 C C . GLY A 1 246 ? -9.022 -12.974 9.089 1.00 97.19 246 GLY A C 1
ATOM 1934 O O . GLY A 1 246 ? -8.605 -12.270 8.167 1.00 97.19 246 GLY A O 1
ATOM 1935 N N . PRO A 1 247 ? -9.909 -12.516 9.996 1.00 95.94 247 PRO A N 1
ATOM 1936 C CA . PRO A 1 247 ? -10.584 -11.216 9.900 1.00 95.94 247 PRO A CA 1
ATOM 1937 C C . PRO A 1 247 ? -9.654 -10.036 9.595 1.00 95.94 247 PRO A C 1
ATOM 1939 O O . PRO A 1 247 ? -9.904 -9.286 8.661 1.00 95.94 247 PRO A O 1
ATOM 1942 N N . LYS A 1 248 ? -8.521 -9.930 10.304 1.00 96.31 248 LYS A N 1
ATOM 1943 C CA . LYS A 1 248 ? -7.530 -8.866 10.077 1.00 96.31 248 LYS A CA 1
ATOM 1944 C C . LYS A 1 248 ? -6.960 -8.895 8.659 1.00 96.31 248 LYS A C 1
ATOM 1946 O O . LYS A 1 248 ? -6.828 -7.853 8.032 1.00 96.31 248 LYS A O 1
ATOM 1951 N N . VAL A 1 249 ? -6.572 -10.075 8.167 1.00 98.25 249 VAL A N 1
ATOM 1952 C CA . VAL A 1 249 ? -5.978 -10.223 6.826 1.00 98.25 249 VAL A CA 1
ATOM 1953 C C . VAL A 1 249 ? -7.022 -9.927 5.755 1.00 98.25 249 VAL A C 1
ATOM 1955 O O . VAL A 1 249 ? -6.706 -9.223 4.802 1.00 98.25 249 VAL A O 1
ATOM 1958 N N . ALA A 1 250 ? -8.256 -10.403 5.932 1.00 98.50 250 ALA A N 1
ATOM 1959 C CA . ALA A 1 250 ? -9.364 -10.088 5.039 1.00 98.50 250 ALA A CA 1
ATOM 1960 C C . ALA A 1 250 ? -9.602 -8.573 4.958 1.00 98.50 250 ALA A C 1
ATOM 1962 O O . ALA A 1 250 ? -9.636 -8.030 3.858 1.00 98.50 250 ALA A O 1
ATOM 1963 N N . ASP A 1 251 ? -9.660 -7.880 6.097 1.00 98.50 251 ASP A N 1
ATOM 1964 C CA . ASP A 1 251 ? -9.849 -6.427 6.125 1.00 98.50 251 ASP A CA 1
ATOM 1965 C C . ASP A 1 251 ? -8.659 -5.687 5.487 1.00 98.50 251 ASP A C 1
ATOM 1967 O O . ASP A 1 251 ? -8.869 -4.722 4.757 1.00 98.50 251 ASP A O 1
ATOM 1971 N N . CYS A 1 252 ? -7.414 -6.157 5.670 1.00 98.56 252 CYS A N 1
ATOM 1972 C CA . CYS A 1 252 ? -6.256 -5.593 4.962 1.00 98.56 252 CYS A CA 1
ATOM 1973 C C . CYS A 1 252 ? -6.388 -5.736 3.438 1.00 98.56 252 CYS A C 1
ATOM 1975 O O . CYS A 1 252 ? -6.062 -4.803 2.712 1.00 98.56 252 CYS A O 1
ATOM 1977 N N . VAL A 1 253 ? -6.863 -6.883 2.942 1.00 98.75 253 VAL A N 1
ATOM 1978 C CA . VAL A 1 253 ? -7.082 -7.091 1.501 1.00 98.75 253 VAL A CA 1
ATOM 1979 C C . VAL A 1 253 ? -8.204 -6.194 0.987 1.00 98.75 253 VAL A C 1
ATOM 1981 O O . VAL A 1 253 ? -8.048 -5.569 -0.058 1.00 98.75 253 VAL A O 1
ATOM 1984 N N . LEU A 1 254 ? -9.310 -6.088 1.725 1.00 98.69 254 LEU A N 1
ATOM 1985 C CA . LEU A 1 254 ? -10.424 -5.208 1.371 1.00 98.69 254 LEU A CA 1
ATOM 1986 C C . LEU A 1 254 ? -9.981 -3.746 1.263 1.00 98.69 254 LEU A C 1
ATOM 1988 O O . LEU A 1 254 ? -10.309 -3.081 0.279 1.00 98.69 254 LEU A O 1
ATOM 1992 N N . LEU A 1 255 ? -9.210 -3.272 2.240 1.00 98.69 255 LEU A N 1
ATOM 1993 C CA . LEU A 1 255 ? -8.781 -1.883 2.308 1.00 98.69 255 LEU A CA 1
ATOM 1994 C C . LEU A 1 255 ? -7.677 -1.570 1.293 1.00 98.69 255 LEU A C 1
ATOM 1996 O O . LEU A 1 255 ? -7.836 -0.697 0.442 1.00 98.69 255 LEU A O 1
ATOM 2000 N N . PHE A 1 256 ? -6.569 -2.311 1.339 1.00 98.69 256 PHE A N 1
ATOM 2001 C CA . PHE A 1 256 ? -5.342 -1.957 0.620 1.00 98.69 256 PHE A CA 1
ATOM 2002 C C . PHE A 1 256 ? -5.310 -2.408 -0.844 1.00 98.69 256 PHE A C 1
ATOM 2004 O O . PHE A 1 256 ? -4.409 -2.003 -1.579 1.00 98.69 256 PHE A O 1
ATOM 2011 N N . ALA A 1 257 ? -6.296 -3.199 -1.286 1.00 98.06 257 ALA A N 1
ATOM 2012 C CA . ALA A 1 257 ? -6.588 -3.406 -2.705 1.00 98.06 257 ALA A CA 1
ATOM 2013 C C . ALA A 1 257 ? -7.654 -2.422 -3.243 1.00 98.06 257 ALA A C 1
ATOM 2015 O O . ALA A 1 257 ? -8.133 -2.565 -4.369 1.00 98.06 257 ALA A O 1
ATOM 2016 N N . GLY A 1 258 ? -8.062 -1.425 -2.445 1.00 96.44 258 GLY A N 1
ATOM 2017 C CA . GLY A 1 258 ? -9.034 -0.406 -2.847 1.00 96.44 258 GLY A CA 1
ATOM 2018 C C . GLY A 1 258 ? -10.448 -0.948 -3.074 1.00 96.44 258 GLY A C 1
ATOM 2019 O O . GLY A 1 258 ? -11.177 -0.440 -3.931 1.00 96.44 258 GLY A O 1
ATOM 2020 N N . LEU A 1 259 ? -10.831 -2.019 -2.372 1.00 97.12 259 LEU A N 1
ATOM 2021 C CA . LEU A 1 259 ? -12.136 -2.657 -2.540 1.00 97.12 259 LEU A CA 1
ATOM 2022 C C . LEU A 1 259 ? -13.184 -2.058 -1.606 1.00 97.12 259 LEU A C 1
ATOM 2024 O O . LEU A 1 259 ? -14.299 -1.825 -2.054 1.00 97.12 259 LEU A O 1
ATOM 2028 N N . ARG A 1 260 ? -12.840 -1.789 -0.344 1.00 97.06 260 ARG A N 1
ATOM 2029 C CA . ARG A 1 260 ? -13.760 -1.243 0.662 1.00 97.06 260 ARG A CA 1
ATOM 2030 C C . ARG A 1 260 ? -13.042 -0.304 1.628 1.00 97.06 260 ARG A C 1
ATOM 2032 O O . ARG A 1 260 ? -12.013 -0.676 2.182 1.00 97.06 260 ARG A O 1
ATOM 2039 N N . THR A 1 261 ? -13.591 0.890 1.843 1.00 96.62 261 THR A N 1
ATOM 2040 C CA . THR A 1 261 ? -13.018 1.913 2.740 1.00 96.62 261 THR A CA 1
ATOM 2041 C C . THR A 1 261 ? -13.557 1.853 4.165 1.00 96.62 261 THR A C 1
ATOM 2043 O O . THR A 1 261 ? -12.952 2.432 5.055 1.00 96.62 261 THR A O 1
ATOM 2046 N N . ASP A 1 262 ? -14.643 1.125 4.401 1.00 96.75 262 ASP A N 1
ATOM 2047 C CA . ASP A 1 262 ? -15.228 0.867 5.721 1.00 96.75 262 ASP A CA 1
ATOM 2048 C C . ASP A 1 262 ? -14.601 -0.359 6.425 1.00 96.75 262 ASP A C 1
ATOM 2050 O O . ASP A 1 262 ? -14.951 -0.691 7.557 1.00 96.75 262 ASP A O 1
ATOM 2054 N N . ALA A 1 263 ? -13.656 -1.050 5.776 1.00 97.62 263 ALA A N 1
ATOM 2055 C CA . ALA A 1 263 ? -12.894 -2.131 6.393 1.00 97.62 263 ALA A CA 1
ATOM 2056 C C . ALA A 1 263 ? -11.891 -1.573 7.419 1.00 97.62 263 ALA A C 1
ATOM 2058 O O . ALA A 1 263 ? -11.145 -0.645 7.119 1.00 97.62 263 ALA A O 1
ATOM 2059 N N . PHE A 1 264 ? -11.828 -2.178 8.610 1.00 97.88 264 PHE A N 1
ATOM 2060 C CA . PHE A 1 264 ? -11.002 -1.708 9.730 1.00 97.88 264 PHE A CA 1
ATOM 2061 C C . PHE A 1 264 ? -10.104 -2.838 10.262 1.00 97.88 264 PHE A C 1
ATOM 2063 O O . PHE A 1 264 ? -10.482 -3.560 11.189 1.00 97.88 264 PHE A O 1
ATOM 2070 N N . PRO A 1 265 ? -8.907 -3.039 9.682 1.00 97.19 265 PRO A N 1
ATOM 2071 C CA . PRO A 1 265 ? -8.001 -4.097 10.116 1.00 97.19 265 PRO A CA 1
ATOM 2072 C C . PRO A 1 265 ? -7.555 -3.937 11.581 1.00 97.19 265 PRO A C 1
ATOM 2074 O O . PRO A 1 265 ? -6.723 -3.092 11.905 1.00 97.19 265 PRO A O 1
ATOM 2077 N N . VAL A 1 266 ? -8.052 -4.796 12.477 1.00 95.62 266 VAL A N 1
ATOM 2078 C CA . VAL A 1 266 ? -7.640 -4.803 13.894 1.00 95.62 266 VAL A CA 1
ATOM 2079 C C . VAL A 1 266 ? -6.473 -5.762 14.109 1.00 95.62 266 VAL A C 1
ATOM 2081 O O . VAL A 1 266 ? -6.650 -6.979 14.210 1.00 95.62 266 VAL A O 1
ATOM 2084 N N . ASP A 1 267 ? -5.267 -5.212 14.208 1.00 92.50 267 ASP A N 1
ATOM 2085 C CA . ASP A 1 267 ? -4.080 -5.931 14.664 1.00 92.50 267 ASP A CA 1
ATOM 2086 C C . ASP A 1 267 ? -3.775 -5.641 16.148 1.00 92.50 267 ASP A C 1
ATOM 2088 O O . ASP A 1 267 ? -4.607 -5.102 16.877 1.00 92.50 267 ASP A O 1
ATOM 2092 N N . VAL A 1 268 ? -2.588 -6.028 16.624 1.00 91.31 268 VAL A N 1
ATOM 2093 C CA . VAL A 1 268 ? -2.186 -5.796 18.021 1.00 91.31 268 VAL A CA 1
ATOM 2094 C C . VAL A 1 268 ? -2.009 -4.313 18.360 1.00 91.31 268 VAL A C 1
ATOM 2096 O O . VAL A 1 268 ? -2.227 -3.934 19.507 1.00 91.31 268 VAL A O 1
ATOM 2099 N N . TRP A 1 269 ? -1.641 -3.472 17.393 1.00 93.62 269 TRP A N 1
ATOM 2100 C CA . TRP A 1 269 ? -1.440 -2.037 17.583 1.00 93.62 269 TRP A CA 1
ATOM 2101 C C . TRP A 1 269 ? -2.772 -1.298 17.602 1.00 93.62 269 TRP A C 1
ATOM 2103 O O . TRP A 1 269 ? -3.074 -0.587 18.555 1.00 93.62 269 TRP A O 1
ATOM 2113 N N . VAL A 1 270 ? -3.621 -1.550 16.608 1.00 95.00 270 VAL A N 1
ATOM 2114 C CA . VAL A 1 270 ? -4.969 -0.974 16.545 1.00 95.00 270 VAL A CA 1
ATOM 2115 C C . VAL A 1 270 ? -5.821 -1.446 17.724 1.00 95.00 270 VAL A C 1
ATOM 2117 O O . VAL A 1 270 ? -6.581 -0.665 18.289 1.00 95.00 270 VAL A O 1
ATOM 2120 N N . ARG A 1 271 ? -5.663 -2.698 18.173 1.00 95.19 271 ARG A N 1
ATOM 2121 C CA . ARG A 1 271 ? -6.323 -3.160 19.401 1.00 95.19 271 ARG A CA 1
ATOM 2122 C C . ARG A 1 271 ? -5.898 -2.334 20.615 1.00 95.19 271 ARG A C 1
ATOM 2124 O O . ARG A 1 271 ? -6.766 -1.923 21.374 1.00 95.19 271 ARG A O 1
ATOM 2131 N N . ARG A 1 272 ? -4.602 -2.042 20.774 1.00 94.88 272 ARG A N 1
ATOM 2132 C CA . ARG A 1 272 ? -4.117 -1.177 21.864 1.00 94.88 272 ARG A CA 1
ATOM 2133 C C . ARG A 1 272 ? -4.725 0.219 21.789 1.00 94.88 272 ARG A C 1
ATOM 2135 O O . ARG A 1 272 ? -5.106 0.733 22.833 1.00 94.88 272 ARG A O 1
ATOM 2142 N N . VAL A 1 273 ? -4.858 0.796 20.593 1.00 94.88 273 VAL A N 1
ATOM 2143 C CA . VAL A 1 273 ? -5.561 2.075 20.391 1.00 94.88 273 VAL A CA 1
ATOM 2144 C C . VAL A 1 273 ? -6.993 1.986 20.920 1.00 94.88 273 VAL A C 1
ATOM 2146 O O . VAL A 1 273 ? -7.376 2.771 21.783 1.00 94.88 273 VAL A O 1
ATOM 2149 N N . LEU A 1 274 ? -7.772 1.000 20.467 1.00 95.81 274 LEU A N 1
ATOM 2150 C CA . LEU A 1 274 ? -9.163 0.836 20.899 1.00 95.81 274 LEU A CA 1
ATOM 2151 C C . LEU A 1 274 ? -9.269 0.656 22.420 1.00 95.81 274 LEU A C 1
ATOM 2153 O O . LEU A 1 274 ? -10.034 1.358 23.074 1.00 95.81 274 LEU A O 1
ATOM 2157 N N . GLU A 1 275 ? -8.473 -0.242 22.994 1.00 95.75 275 GLU A N 1
ATOM 2158 C CA . GLU A 1 275 ? -8.547 -0.586 24.416 1.00 95.75 275 GLU A CA 1
ATOM 2159 C C . GLU A 1 275 ? -8.059 0.541 25.332 1.00 95.75 275 GLU A C 1
ATOM 2161 O O . GLU A 1 275 ? -8.645 0.747 26.391 1.00 95.75 275 GLU A O 1
ATOM 2166 N N . ASN A 1 276 ? -7.025 1.296 24.945 1.00 93.62 276 ASN A N 1
ATOM 2167 C CA . ASN A 1 276 ? -6.414 2.308 25.814 1.00 93.62 276 ASN A CA 1
ATOM 2168 C C . ASN A 1 276 ? -6.924 3.726 25.563 1.00 93.62 276 ASN A C 1
ATOM 2170 O O . ASN A 1 276 ? -6.854 4.553 26.470 1.00 93.62 276 ASN A O 1
ATOM 2174 N N . LEU A 1 277 ? -7.421 4.042 24.366 1.00 91.75 277 LEU A N 1
ATOM 2175 C CA . LEU A 1 277 ? -7.882 5.392 24.032 1.00 91.75 277 LEU A CA 1
ATOM 2176 C C . LEU A 1 277 ? -9.404 5.502 24.091 1.00 91.75 277 LEU A C 1
ATOM 2178 O O . LEU A 1 277 ? -9.904 6.407 24.752 1.00 91.75 277 LEU A O 1
ATOM 2182 N N . TYR A 1 278 ? -10.122 4.547 23.499 1.00 93.62 278 TYR A N 1
ATOM 2183 C CA . TYR A 1 278 ? -11.577 4.625 23.341 1.00 93.62 278 TYR A CA 1
ATOM 2184 C C . TYR A 1 278 ? -12.350 3.885 24.441 1.00 93.62 278 TYR A C 1
ATOM 2186 O O . TYR A 1 278 ? -13.249 4.448 25.053 1.00 93.62 278 TYR A O 1
ATOM 2194 N N . PHE A 1 279 ? -11.990 2.632 24.732 1.00 95.06 279 PHE A N 1
ATOM 2195 C CA . PHE A 1 279 ? -12.752 1.786 25.660 1.00 95.06 279 PHE A CA 1
ATOM 2196 C C . PHE A 1 279 ? -12.246 1.823 27.107 1.00 95.06 279 PHE A C 1
ATOM 2198 O O . PHE A 1 279 ? -13.012 1.525 28.020 1.00 95.06 279 PHE A O 1
ATOM 2205 N N . LYS A 1 280 ? -10.961 2.135 27.326 1.00 93.06 280 LYS A N 1
ATOM 2206 C CA . LYS A 1 280 ? -10.266 2.057 28.631 1.00 93.06 280 LYS A CA 1
ATOM 2207 C C . LYS A 1 280 ? -10.357 0.674 29.305 1.00 93.06 280 LYS A C 1
ATOM 2209 O O . LYS A 1 280 ? -10.291 0.558 30.527 1.00 93.06 280 LYS A O 1
ATOM 2214 N N . ARG A 1 281 ? -10.518 -0.386 28.507 1.00 94.88 281 ARG A N 1
ATOM 2215 C CA . ARG A 1 281 ? -10.571 -1.796 28.926 1.00 94.88 281 ARG A CA 1
ATOM 2216 C C . ARG A 1 281 ? -10.323 -2.719 27.739 1.00 94.88 281 ARG A C 1
ATOM 2218 O O . ARG A 1 281 ? -10.434 -2.297 26.590 1.00 94.88 281 ARG A O 1
ATOM 2225 N N . ALA A 1 282 ? -10.090 -3.998 28.026 1.00 95.31 282 ALA A N 1
ATOM 2226 C CA . ALA A 1 282 ? -10.091 -5.036 27.002 1.00 95.31 282 ALA A CA 1
ATOM 2227 C C . ALA A 1 282 ? -11.433 -5.067 26.246 1.00 95.31 282 ALA A C 1
ATOM 2229 O O . ALA A 1 282 ? -12.510 -4.968 26.854 1.00 95.31 282 ALA A O 1
ATOM 2230 N N . VAL A 1 283 ? -11.359 -5.218 24.922 1.00 94.62 283 VAL A N 1
ATOM 2231 C CA . VAL A 1 283 ? -12.522 -5.162 24.027 1.00 94.62 283 VAL A CA 1
ATOM 2232 C C . VAL A 1 283 ? -12.656 -6.453 23.226 1.00 94.62 283 VAL A C 1
ATOM 2234 O O . VAL A 1 283 ? -11.687 -6.976 22.667 1.00 94.62 283 VAL A O 1
ATOM 2237 N N . SER A 1 284 ? -13.871 -6.998 23.153 1.00 94.06 284 SER A N 1
ATOM 2238 C CA . SER A 1 284 ? -14.132 -8.145 22.284 1.00 94.06 284 SER A CA 1
ATOM 2239 C C . SER A 1 284 ? -14.180 -7.718 20.807 1.00 94.06 284 SER A C 1
ATOM 2241 O O . SER A 1 284 ? -14.556 -6.584 20.501 1.00 94.06 284 SER A O 1
ATOM 2243 N N . PRO A 1 285 ? -13.886 -8.620 19.848 1.00 90.81 285 PRO A N 1
ATOM 2244 C CA . PRO A 1 285 ? -13.969 -8.293 18.422 1.00 90.81 285 PRO A CA 1
ATOM 2245 C C . PRO A 1 285 ? -15.332 -7.732 17.991 1.00 90.81 285 PRO A C 1
ATOM 2247 O O . PRO A 1 285 ? -15.393 -6.821 17.173 1.00 90.81 285 PRO A O 1
ATOM 2250 N N . ARG A 1 286 ? -16.425 -8.238 18.577 1.00 91.56 286 ARG A N 1
ATOM 2251 C CA . ARG A 1 286 ? -17.792 -7.802 18.259 1.00 91.56 286 ARG A CA 1
ATOM 2252 C C . ARG A 1 286 ? -18.098 -6.399 18.784 1.00 91.56 286 ARG A C 1
ATOM 2254 O O . ARG A 1 286 ? -18.824 -5.657 18.132 1.00 91.56 286 ARG A O 1
ATOM 2261 N N . GLU A 1 287 ? -17.593 -6.048 19.965 1.00 94.56 287 GLU A N 1
ATOM 2262 C CA . GLU A 1 287 ? -17.725 -4.686 20.500 1.00 94.56 287 GLU A CA 1
ATOM 2263 C C . GLU A 1 287 ? -16.921 -3.692 19.661 1.00 94.56 287 GLU A C 1
ATOM 2265 O O . GLU A 1 287 ? -17.451 -2.645 19.299 1.00 94.56 287 GLU A O 1
ATOM 2270 N N . ALA A 1 288 ? -15.687 -4.054 19.291 1.00 93.75 288 ALA A N 1
ATOM 2271 C CA . ALA A 1 288 ? -14.845 -3.237 18.426 1.00 93.75 288 ALA A CA 1
ATOM 2272 C C . ALA A 1 288 ? -15.514 -2.974 17.067 1.00 93.75 288 ALA A C 1
ATOM 2274 O O . ALA A 1 288 ? -15.589 -1.827 16.643 1.00 93.75 288 ALA A O 1
ATOM 2275 N N . GLU A 1 289 ? -16.056 -4.008 16.417 1.00 91.62 289 GLU A N 1
ATOM 2276 C CA . GLU A 1 289 ? -16.739 -3.876 15.123 1.00 91.62 289 GLU A CA 1
ATOM 2277 C C . GLU A 1 289 ? -17.962 -2.950 15.197 1.00 91.62 289 GLU A C 1
ATOM 2279 O O . GLU A 1 289 ? -18.127 -2.077 14.345 1.00 91.62 289 GLU A O 1
ATOM 2284 N N . LYS A 1 290 ? -18.790 -3.086 16.242 1.00 94.06 290 LYS A N 1
ATOM 2285 C CA . LYS A 1 290 ? -19.949 -2.205 16.454 1.00 94.06 290 LYS A CA 1
ATOM 2286 C C . LYS A 1 290 ? -19.539 -0.749 16.656 1.00 94.06 290 LYS A C 1
ATOM 2288 O O . LYS A 1 290 ? -20.138 0.130 16.047 1.00 94.06 290 LYS A O 1
ATOM 2293 N N . PHE A 1 291 ? -18.538 -0.504 17.501 1.00 95.50 291 PHE A N 1
ATOM 2294 C CA . PHE A 1 291 ? -18.039 0.846 17.750 1.00 95.50 291 PHE A CA 1
ATOM 2295 C C . PHE A 1 291 ? -17.460 1.466 16.482 1.00 95.50 291 PHE A C 1
ATOM 2297 O O . PHE A 1 291 ? -17.842 2.571 16.126 1.00 95.50 291 PHE A O 1
ATOM 2304 N N . VAL A 1 292 ? -16.597 0.739 15.769 1.00 94.56 292 VAL A N 1
ATOM 2305 C CA . VAL A 1 292 ? -15.972 1.218 14.530 1.00 94.56 292 VAL A CA 1
ATOM 2306 C C . VAL A 1 292 ? -17.027 1.610 13.500 1.00 94.56 292 VAL A C 1
ATOM 2308 O O . VAL A 1 292 ? -16.954 2.704 12.946 1.00 94.56 292 VAL A O 1
ATOM 2311 N N . SER A 1 293 ? -18.022 0.744 13.282 1.00 91.81 293 SER A N 1
ATOM 2312 C CA . SER A 1 293 ? -19.102 1.008 12.330 1.00 91.81 293 SER A CA 1
ATOM 2313 C C . SER A 1 293 ? -19.933 2.229 12.725 1.00 91.81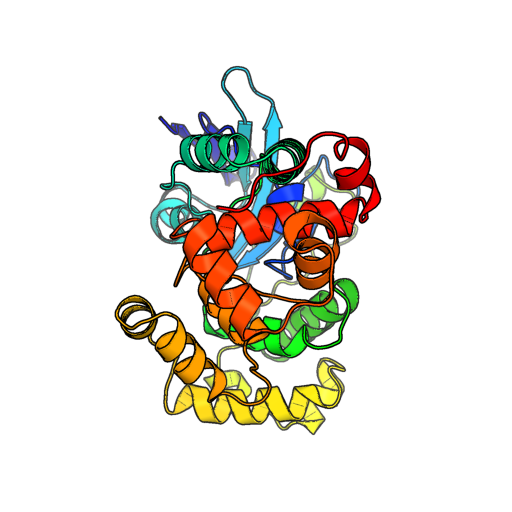 293 SER A C 1
ATOM 2315 O O . SER A 1 293 ? -20.268 3.021 11.855 1.00 91.81 293 SER A O 1
ATOM 2317 N N . ALA A 1 294 ? -20.243 2.410 14.011 1.00 94.56 294 ALA A N 1
ATOM 2318 C CA . ALA A 1 294 ? -21.033 3.551 14.473 1.00 94.56 294 ALA A CA 1
ATOM 2319 C C . ALA A 1 294 ? -20.235 4.866 14.500 1.00 94.56 294 ALA A C 1
ATOM 2321 O O . ALA A 1 294 ? -20.783 5.931 14.231 1.00 94.56 294 ALA A O 1
ATOM 2322 N N . TYR A 1 295 ? -18.949 4.804 14.852 1.00 96.25 295 TYR A N 1
ATOM 2323 C CA . TYR A 1 295 ? -18.143 5.985 15.145 1.00 96.25 295 TYR A CA 1
ATOM 2324 C C . TYR A 1 295 ? -17.387 6.515 13.921 1.00 96.25 295 TYR A C 1
ATOM 2326 O O . TYR A 1 295 ? -17.328 7.731 13.712 1.00 96.25 295 TYR A O 1
ATOM 2334 N N . PHE A 1 296 ? -16.826 5.630 13.089 1.00 94.56 296 PHE A N 1
ATOM 2335 C CA . PHE A 1 296 ? -16.050 6.019 11.906 1.00 94.56 296 PHE A CA 1
ATOM 2336 C C . PHE A 1 296 ? -16.814 5.862 10.585 1.00 94.56 296 PHE A C 1
ATOM 2338 O O . PHE A 1 296 ? -16.456 6.542 9.624 1.00 94.56 296 PHE A O 1
ATOM 2345 N N . ASP A 1 297 ? -17.855 5.023 10.552 1.00 91.69 297 ASP A N 1
ATOM 2346 C CA . ASP A 1 297 ? -18.708 4.792 9.377 1.00 91.69 297 ASP A CA 1
ATOM 2347 C C . ASP A 1 297 ? -17.876 4.456 8.114 1.00 91.69 297 ASP A C 1
ATOM 2349 O O . ASP A 1 297 ? -16.886 3.721 8.197 1.00 91.69 297 ASP A O 1
ATOM 2353 N N . ASP A 1 298 ? -18.204 5.030 6.953 1.00 92.94 298 ASP A N 1
ATOM 2354 C CA . ASP A 1 298 ? -17.480 4.846 5.687 1.00 92.94 298 ASP A CA 1
ATOM 2355 C C . ASP A 1 298 ? -16.000 5.286 5.713 1.00 92.94 298 ASP A C 1
ATOM 2357 O O . ASP A 1 298 ? -15.234 4.958 4.795 1.00 92.94 298 ASP A O 1
ATOM 2361 N N . LEU A 1 299 ? -15.574 6.023 6.750 1.00 97.31 299 LEU A N 1
ATOM 2362 C CA . LEU A 1 299 ? -14.191 6.472 6.936 1.00 97.31 299 LEU A CA 1
ATOM 2363 C C . LEU A 1 299 ? -13.352 5.542 7.823 1.00 97.31 299 LEU A C 1
ATOM 2365 O O . LEU A 1 299 ? -12.188 5.853 8.094 1.00 97.31 299 LEU A O 1
ATOM 2369 N N . ALA A 1 300 ? -13.903 4.406 8.261 1.00 97.88 300 ALA A N 1
ATOM 2370 C CA . ALA A 1 300 ? -13.239 3.478 9.172 1.00 97.88 300 ALA A CA 1
ATOM 2371 C C . ALA A 1 300 ? -11.823 3.085 8.720 1.00 97.88 300 ALA A C 1
ATOM 2373 O O . ALA A 1 300 ? -10.881 3.188 9.503 1.00 97.88 300 ALA A O 1
ATOM 2374 N N . GLY A 1 301 ? -11.627 2.708 7.460 1.00 98.38 301 GLY A N 1
ATOM 2375 C CA . GLY A 1 301 ? -10.314 2.320 6.947 1.00 98.38 301 GLY A CA 1
ATOM 2376 C C . GLY A 1 301 ? -9.295 3.459 6.947 1.00 98.38 301 GLY A C 1
ATOM 2377 O O . GLY A 1 301 ? -8.124 3.236 7.246 1.00 98.38 301 GLY A O 1
ATOM 2378 N N . PHE A 1 302 ? -9.729 4.698 6.703 1.00 98.62 302 PHE A N 1
ATOM 2379 C CA . PHE A 1 302 ? -8.853 5.866 6.825 1.00 98.62 302 PHE A CA 1
ATOM 2380 C C . PHE A 1 302 ? -8.477 6.115 8.286 1.00 98.62 302 PHE A C 1
ATOM 2382 O O . PHE A 1 302 ? -7.291 6.217 8.595 1.00 98.62 302 PHE A O 1
ATOM 2389 N N . ALA A 1 303 ? -9.460 6.131 9.193 1.00 98.38 303 ALA A N 1
ATOM 2390 C CA . ALA A 1 303 ? -9.228 6.269 10.631 1.00 98.38 303 ALA A CA 1
ATOM 2391 C C . ALA A 1 303 ? -8.250 5.203 11.147 1.00 98.38 303 ALA A C 1
ATOM 2393 O O . ALA A 1 303 ? -7.277 5.528 11.829 1.00 98.38 303 ALA A O 1
ATOM 2394 N N . GLN A 1 304 ? -8.455 3.941 10.753 1.00 98.25 304 GLN A N 1
ATOM 2395 C CA . GLN A 1 304 ? -7.558 2.836 11.080 1.00 98.25 304 GLN A CA 1
ATOM 2396 C C . GLN A 1 304 ? -6.126 3.130 10.643 1.00 98.25 304 GLN A C 1
ATOM 2398 O O . GLN A 1 304 ? -5.201 2.892 11.418 1.00 98.25 304 GLN A O 1
ATOM 2403 N N . GLN A 1 305 ? -5.943 3.650 9.429 1.00 98.50 305 GLN A N 1
ATOM 2404 C CA . GLN A 1 305 ? -4.626 3.867 8.851 1.00 98.50 305 GLN A CA 1
ATOM 2405 C C . GLN A 1 305 ? -3.844 4.976 9.565 1.00 98.50 305 GLN A C 1
ATOM 2407 O O . GLN A 1 305 ? -2.660 4.788 9.852 1.00 98.50 305 GLN A O 1
ATOM 2412 N N . TYR A 1 306 ? -4.497 6.092 9.911 1.00 98.44 306 TYR A N 1
ATOM 2413 C CA . TYR A 1 306 ? -3.867 7.162 10.696 1.00 98.44 306 TYR A CA 1
ATOM 2414 C C . TYR A 1 306 ? -3.525 6.688 12.113 1.00 98.44 306 TYR A C 1
ATOM 2416 O O . TYR A 1 306 ? -2.390 6.856 12.560 1.00 98.44 306 TYR A O 1
ATOM 2424 N N . LEU A 1 307 ? -4.468 6.029 12.798 1.00 97.69 307 LEU A N 1
ATOM 2425 C CA . LEU A 1 307 ? -4.264 5.518 14.157 1.00 97.69 307 LEU A CA 1
ATOM 2426 C C . LEU A 1 307 ? -3.147 4.467 14.212 1.00 97.69 307 LEU A C 1
ATOM 2428 O O . LEU A 1 307 ? -2.292 4.518 15.095 1.00 97.69 307 LEU A O 1
ATOM 2432 N N . PHE A 1 308 ? -3.132 3.532 13.257 1.00 97.50 308 PHE A N 1
ATOM 2433 C CA . PHE A 1 308 ? -2.087 2.516 13.143 1.00 97.50 308 PHE A CA 1
ATOM 2434 C C . PHE A 1 308 ? -0.714 3.141 12.907 1.00 97.50 308 PHE A C 1
ATOM 2436 O O . PHE A 1 308 ? 0.248 2.749 13.566 1.00 97.50 308 PHE A O 1
ATOM 2443 N N . TYR A 1 309 ? -0.617 4.105 11.988 1.00 97.56 309 TYR A N 1
ATOM 2444 C CA . TYR A 1 309 ? 0.651 4.765 11.699 1.00 97.56 309 TYR A CA 1
ATOM 2445 C C . TYR A 1 309 ? 1.179 5.521 12.924 1.00 97.56 309 TYR A C 1
ATOM 2447 O O . TYR A 1 309 ? 2.321 5.295 13.318 1.00 97.56 309 TYR A O 1
ATOM 2455 N N . GLY A 1 310 ? 0.332 6.319 13.583 1.00 96.31 310 GLY A N 1
ATOM 2456 C CA . GLY A 1 310 ? 0.710 7.064 14.787 1.00 96.31 310 GLY A CA 1
ATOM 2457 C C . GLY A 1 310 ? 1.196 6.159 15.922 1.00 96.31 310 GLY A C 1
ATOM 2458 O O . GLY A 1 310 ? 2.307 6.335 16.417 1.00 96.31 310 GLY A O 1
ATOM 2459 N N . ILE A 1 311 ? 0.424 5.129 16.302 1.00 95.75 311 ILE A N 1
ATOM 2460 C CA . ILE A 1 311 ? 0.813 4.276 17.442 1.00 95.75 311 ILE A CA 1
ATOM 2461 C C . ILE A 1 311 ? 2.057 3.435 17.146 1.00 95.75 311 ILE A C 1
ATOM 2463 O O . ILE A 1 311 ? 2.821 3.115 18.056 1.00 95.75 311 ILE A O 1
ATOM 2467 N N . ARG A 1 312 ? 2.262 3.031 15.889 1.00 94.50 312 ARG A N 1
ATOM 2468 C CA . ARG A 1 312 ? 3.399 2.186 15.523 1.00 94.50 312 ARG A CA 1
ATOM 2469 C C . ARG A 1 312 ? 4.704 2.979 15.520 1.00 94.50 312 ARG A C 1
ATOM 2471 O O . ARG A 1 312 ? 5.710 2.445 15.975 1.00 94.50 312 ARG A O 1
ATOM 2478 N N . GLU A 1 313 ? 4.682 4.212 15.017 1.00 94.00 313 GLU A N 1
ATOM 2479 C CA . GLU A 1 313 ? 5.877 5.061 14.950 1.00 94.00 313 GLU A CA 1
ATOM 2480 C C . GLU A 1 313 ? 6.202 5.727 16.288 1.00 94.00 313 GLU A C 1
ATOM 2482 O O . GLU A 1 313 ? 7.372 5.834 16.647 1.00 94.00 313 GLU A O 1
ATOM 2487 N N . CYS A 1 314 ? 5.185 6.152 17.040 1.00 92.62 314 CYS A N 1
ATOM 2488 C CA . CYS A 1 314 ? 5.377 6.998 18.220 1.00 92.62 314 CYS A CA 1
ATOM 2489 C C . CYS A 1 314 ? 4.986 6.322 19.543 1.00 92.62 314 CYS A C 1
ATOM 2491 O O . CYS A 1 314 ? 5.231 6.872 20.614 1.00 92.62 314 CYS A O 1
ATOM 2493 N N . GLY A 1 315 ? 4.398 5.125 19.501 1.00 92.38 315 GLY A N 1
ATOM 2494 C CA . GLY A 1 315 ? 3.894 4.445 20.692 1.00 92.38 315 GLY A CA 1
ATOM 2495 C C . GLY A 1 315 ? 2.559 5.008 21.188 1.00 92.38 315 GLY A C 1
ATOM 2496 O O . GLY A 1 315 ? 1.926 5.846 20.552 1.00 92.38 315 GLY A O 1
ATOM 2497 N N . LEU A 1 316 ? 2.092 4.497 22.331 1.00 89.75 316 LEU A N 1
ATOM 2498 C CA . LEU A 1 316 ? 0.815 4.922 22.920 1.00 89.75 316 LEU A CA 1
ATOM 2499 C C . LEU A 1 316 ? 0.900 6.327 23.540 1.00 89.75 316 LEU A C 1
ATOM 2501 O O . LEU A 1 316 ? -0.094 7.047 23.531 1.00 89.75 316 LEU A O 1
ATOM 2505 N N . GLU A 1 317 ? 2.081 6.705 24.037 1.00 87.62 317 GLU A N 1
ATOM 2506 C CA . GLU A 1 317 ? 2.348 7.975 24.731 1.00 87.62 317 GLU A CA 1
ATOM 2507 C C . GLU A 1 317 ? 2.004 9.196 23.872 1.00 87.62 317 GLU A C 1
ATOM 2509 O O . GLU A 1 317 ? 1.405 10.153 24.358 1.00 87.62 317 GLU A O 1
ATOM 2514 N N . PHE A 1 318 ? 2.253 9.079 22.566 1.00 87.56 318 PHE A N 1
ATOM 2515 C CA . PHE A 1 318 ? 1.872 10.043 21.535 1.00 87.56 318 PHE A CA 1
ATOM 2516 C C . PHE A 1 318 ? 0.406 10.492 21.611 1.00 87.56 318 PHE A C 1
ATOM 2518 O O . PHE A 1 318 ? 0.092 11.639 21.318 1.00 87.56 318 PHE A O 1
ATOM 2525 N N . PHE A 1 319 ? -0.496 9.604 22.036 1.00 85.94 319 PHE A N 1
ATOM 2526 C CA . PHE A 1 319 ? -1.917 9.916 22.178 1.00 85.94 319 PHE A CA 1
ATOM 2527 C C . PHE A 1 319 ? -2.321 10.314 23.598 1.00 85.94 319 PHE A C 1
ATOM 2529 O O . PHE A 1 319 ? -3.383 10.907 23.794 1.00 85.94 319 PHE A O 1
ATOM 2536 N N . THR A 1 320 ? -1.539 9.941 24.612 1.00 69.25 320 THR A N 1
ATOM 2537 C CA . THR A 1 320 ? -1.939 10.102 26.017 1.00 69.25 320 THR A CA 1
ATOM 2538 C C . THR A 1 320 ? -1.596 11.466 26.600 1.00 69.25 320 THR A C 1
ATOM 2540 O O . THR A 1 320 ? -2.259 11.865 27.555 1.00 69.25 320 THR A O 1
ATOM 2543 N N . ASP A 1 321 ? -0.681 12.226 25.990 1.00 59.00 321 ASP A N 1
ATOM 2544 C CA . ASP A 1 321 ? -0.407 13.621 26.383 1.00 59.00 321 ASP A CA 1
ATOM 2545 C C . ASP A 1 321 ? -1.603 14.569 26.129 1.00 59.00 321 ASP A C 1
ATOM 2547 O O . ASP A 1 321 ? -1.638 15.693 26.627 1.00 59.00 321 ASP A O 1
ATOM 2551 N N . LEU A 1 322 ? -2.640 14.089 25.431 1.00 56.84 322 LEU A N 1
ATOM 2552 C CA . LEU A 1 322 ? -3.898 14.794 25.148 1.00 56.84 322 LEU A CA 1
ATOM 2553 C C . LEU A 1 322 ? -5.054 14.393 26.090 1.00 56.84 322 LEU A C 1
ATOM 2555 O O . LEU A 1 322 ? -6.138 14.975 26.041 1.00 56.84 322 LEU A O 1
ATOM 2559 N N . ALA A 1 323 ? -4.863 13.391 26.956 1.00 47.66 323 ALA A N 1
ATOM 2560 C CA . ALA A 1 323 ? -5.935 12.733 27.709 1.00 47.66 323 ALA A CA 1
ATOM 2561 C C . ALA A 1 323 ? -6.379 13.475 28.992 1.00 47.66 323 ALA A C 1
ATOM 2563 O O . ALA A 1 323 ? -6.547 12.849 30.039 1.00 47.66 323 ALA A O 1
ATOM 2564 N N . GLN A 1 324 ? -6.612 14.791 28.922 1.00 43.66 324 GLN A N 1
ATOM 2565 C CA . GLN A 1 324 ? -7.263 15.557 30.003 1.00 43.66 324 GLN A CA 1
ATOM 2566 C C . GLN A 1 324 ? -8.731 15.932 29.735 1.00 43.66 324 GLN A C 1
ATOM 2568 O O . GLN A 1 324 ? -9.320 16.651 30.540 1.00 43.66 324 GLN A O 1
ATOM 2573 N N . GLN A 1 325 ? -9.372 15.429 28.674 1.00 38.31 325 GLN A N 1
ATOM 2574 C CA . GLN A 1 325 ? -10.813 15.630 28.470 1.00 38.31 325 GLN A CA 1
ATOM 2575 C C . GLN A 1 325 ? -11.545 14.292 28.275 1.00 38.31 325 GLN A C 1
ATOM 2577 O O . GLN A 1 325 ? -11.172 13.520 27.389 1.00 38.31 325 GLN A O 1
ATOM 2582 N N . PRO A 1 326 ? -12.552 13.968 29.109 1.00 38.59 326 PRO A N 1
ATOM 2583 C CA . PRO A 1 326 ? -13.347 12.760 28.933 1.00 38.59 326 PRO A CA 1
ATOM 2584 C C . PRO A 1 326 ? -14.209 12.876 27.669 1.00 38.59 326 PRO A C 1
ATOM 2586 O O . PRO A 1 326 ? -14.982 13.819 27.519 1.00 38.59 326 PRO A O 1
ATOM 2589 N N . LEU A 1 327 ? -14.083 11.898 26.770 1.00 46.53 327 LEU A N 1
ATOM 2590 C CA . LEU A 1 327 ? -15.028 11.684 25.676 1.00 46.53 327 LEU A CA 1
ATOM 2591 C C . LEU A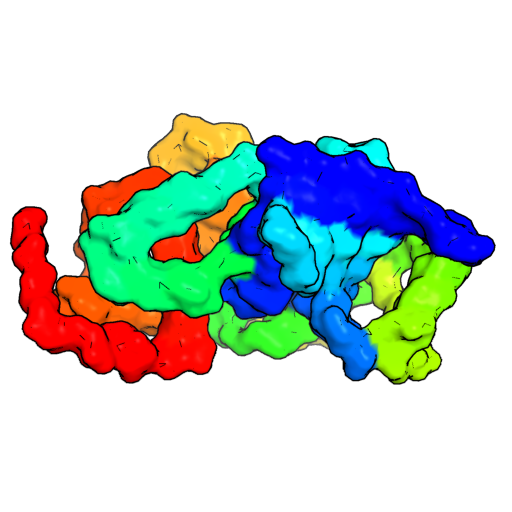 1 327 ? -16.317 11.105 26.275 1.00 46.53 327 LEU A C 1
ATOM 2593 O O . LEU A 1 327 ? -16.311 9.986 26.793 1.00 46.53 327 LEU A O 1
ATOM 2597 N N . GLU A 1 328 ? -17.414 11.860 26.224 1.00 36.88 328 GLU A N 1
ATOM 2598 C CA . GLU A 1 328 ? -18.750 11.322 26.489 1.00 36.88 328 GLU A CA 1
ATOM 2599 C C . GLU A 1 328 ? -19.115 10.363 25.350 1.00 36.88 328 GLU A C 1
ATOM 2601 O O . GLU A 1 328 ? -19.405 10.772 24.227 1.00 36.88 328 GLU A O 1
ATOM 2606 N N . VAL A 1 329 ? -19.043 9.062 25.625 1.00 39.22 329 VAL A N 1
ATOM 2607 C CA . VAL A 1 329 ? -19.566 8.031 24.727 1.00 39.22 329 VAL A CA 1
ATOM 2608 C C . VAL A 1 329 ? -21.085 8.010 24.913 1.00 39.22 329 VAL A C 1
ATOM 2610 O O . VAL A 1 329 ? -21.554 7.600 25.975 1.00 39.22 329 VAL A O 1
ATOM 2613 N N . VAL A 1 330 ? -21.828 8.493 23.911 1.00 35.94 330 VAL A N 1
ATOM 2614 C CA . VAL A 1 330 ? -23.303 8.414 23.842 1.00 35.94 330 VAL A CA 1
ATOM 2615 C C . VAL A 1 330 ? -23.746 7.038 23.365 1.00 35.94 330 VAL A C 1
ATOM 2617 O O . VAL A 1 330 ? -23.172 6.552 22.362 1.00 35.94 330 VAL A O 1
#

pLDDT: mean 94.56, std 9.54, range [35.94, 98.81]

Foldseek 3Di:
DKDKDWDADPLGWIKIKIDQDAQAALCLADVLPLDQFWDAFAPFPRWIWGDAPLAIWIWHWDDDPRHITIMTTRDGPVCCVVPVCQQQVVVDDLVVLLVVQLVQDVLSVLLCVVSSNYGQGQGDLLLLLLLLLLVVVDDSVLSSQLQQLQQVVQFDWRDDDPSVQVVSVVRHVDPGDDTDGHRHDLVSCQPAQLVNSCVGRVSPPSSVLSNQQSVVCVVPPDDLVVLLPDDVVVQLVVSVVRGSRDLLSSLSSCGNNVSAQLRARDDPQNQCCCCVPPVVHRDDPVRVSVCLCVRQNSNSNVSNSSSSSCCVVPNPVSSCVPPPDDDPDD

Radius of gyration: 20.21 Å; Cα contacts (8 Å, |Δi|>4): 550; chains: 1; bounding box: 50×54×53 Å

Solvent-accessible surface area (backbone atoms only — not comparable to full-atom values): 17800 Å² total; per-residue (Å²): 116,75,45,77,46,78,48,64,50,99,69,66,33,37,23,34,43,38,33,48,48,65,54,56,30,59,65,41,37,44,63,50,70,74,55,58,55,57,42,75,44,55,88,26,94,61,32,31,40,31,58,59,94,77,42,60,42,38,36,32,55,44,89,48,100,66,32,24,43,31,41,40,35,64,40,50,69,69,56,30,71,76,43,50,41,57,31,56,37,67,87,58,66,55,69,60,50,49,54,56,46,38,68,73,43,73,59,45,28,53,17,37,68,76,35,53,19,48,49,72,36,35,40,60,57,68,63,39,46,56,51,40,42,54,40,61,97,57,53,68,72,62,36,29,54,23,51,52,36,42,10,66,74,56,20,55,76,51,89,75,55,72,36,51,54,51,51,49,50,77,56,24,72,58,90,64,86,80,88,46,42,21,76,49,51,56,76,68,47,59,82,48,50,36,65,58,41,30,72,61,28,64,58,54,79,46,20,53,23,51,39,51,26,31,59,48,33,77,76,56,60,91,53,60,66,62,47,53,74,45,55,72,69,56,32,36,54,62,42,39,70,38,52,74,30,48,73,39,41,22,22,44,33,32,30,35,28,58,47,35,48,53,31,57,51,61,49,78,64,43,43,48,47,45,21,65,73,75,64,70,39,94,70,53,75,69,58,50,52,53,49,43,52,73,74,42,36,73,45,18,27,57,53,44,47,26,49,39,35,39,39,71,78,58,36,69,63,73,54,52,84,67,68,85,66,87,79,83,85,128

Secondary structure (DSSP, 8-state):
--EEEEEE-TT--EEEEEEEE-S--HHHHHHSSS-SSEEEPTT-SS-EEEEETTEEEEEEEEEETTEEEEEEES--HHHIIIIIHHHTTTTS-HHHHHHHHHTT-HHHHHHHHHHTT-------HHHHHHHHHHHTT--HHHHHHHHHHHHHHHSPEE---HHHHHHHHHTS--SSPPPEEPPPPHHHHHT--HHHHHHHH--TTHHHHHHHHHHHHHHS---HHHHHHS-HHHHHHHHTTSTT--HHHHHHHHHHTTS-SS-----HHHHHHIIIIIISS---HHHHHHHHHHHTGGGHHHHHHHHHHHHHHHTTHHHHTTTTS-----

Nearest PDB structures (foldseek):
  4ejz-assembly2_B  TM=9.365E-01  e=3.646E-26  Caldanaerobacter subterraneus subsp. tengcongensis MB4
  3i0w-assembly1_A  TM=9.460E-01  e=2.214E-25  Clostridium acetobutylicum
  3f0z-assembly1_A  TM=9.347E-01  e=4.936E-25  Clostridium acetobutylicum
  7z5b-assembly3_C  TM=8.264E-01  e=2.492E-17  Mus musculus
  8bq7-assembly3_C  TM=8.370E-01  e=3.546E-16  Mus musculus

Sequence (330 aa):
MIQIAEHRTSYGLSYLEIRGCKEFNPIHIFECGQCFRWNLLPESRGIYLGVAGNRVLAVSATDGTNGKVITLANTDLREFEVFWKNYFDFERDYTAILQSLSGKDEYLKEAVNFGNGIRILRQEPFETLISFILSSNNNIPRIKGCIEKLSAAYGEKIETGAAFRQYLYENSSLQCVPTFYAFPTAERLSGVSADALGICCKAGYRCAYIQKTVCAYLKSPINGMALRNVSLSEARKMLCAYTGVGPKVADCVLLFAGLRTDAFPVDVWVRRVLENLYFKRAVSPREAEKFVSAYFDDLAGFAQQYLFYGIRECGLEFFTDLAQQPLEVV

Mean predicted aligned error: 4.1 Å

=== Feature glossary ===
The record interleaves many kinds of information about one protein. Here is each kind framed as the question it answers.

Q: What does the local fold look like, residue by residue?
A: The Foldseek 3Di string encodes local tertiary geometry as a 20-letter alphabet — one character per residue — derived from the relative positions of nearby Cα atoms. Unlike the amino-acid sequence, 3Di is a direct function of the 3D structure, so two proteins with the same fold have similar 3Di strings even at low sequence identity.

Q: Which residues are in helices, strands, or loops?
A: The SS8 string is DSSP's per-residue secondary-structure call. α-helix (H) means an i→i+4 H-bond ladder; β-strand (E) means the residue participates in a β-sheet; 3₁₀ (G) and π (I) are tighter and wider helices; T/S are turns/bends; '-' is loop.

Q: How big and how compact is the whole molecule?
A: Radius of gyration (Rg) is the root-mean-square distance of Cα atoms from their centroid — a single number for overall size and compactness. A globular domain of N residues has Rg ≈ 2.2·N^0.38 Å; an extended or disordered chain has a much larger Rg. The Cα contact count is the number of residue pairs whose Cα atoms are within 8 Å and are more than four positions apart in sequence — a standard proxy for tertiary packing density. The bounding box is the smallest axis-aligned box enclosing all Cα atoms.

Q: Where is each backbone atom in 3D?
A: Structure coordinates are given as an mmCIF _atom_site loop: one row per atom with element, residue name, chain id, sequence number, and x/y/z position in Å. Only the four main-chain atoms per residue are included here; side chains are omitted to keep the record compact.

Q: What is the amino-acid chain?
A: Primary structure: the covalent order of the twenty standard amino acids along the backbone. Two proteins with the same sequence will (almost always) fold to the same structure; two with 30% identity often share a fold but not the details.

Q: What if only a Cα trace is available?
A: Three-state secondary structure (P-SEA) collapses the eight DSSP classes into helix (a), strand (b), and coil (c). P-SEA assigns these from Cα geometry alone — distances and angles — without requiring backbone oxygens, so it works on any Cα trace.

Q: What family and function is it annotated with?
A: Database cross-references. InterPro integrates a dozen domain/family signature databases into unified entries with residue-range hits. GO terms attach function/process/location labels with evidence codes. CATH codes position the fold in a four-level structural taxonomy. Organism is the NCBI-taxonomy species name.

Q: How confident is the AlphaFold model at each residue?
A: pLDDT is the predicted lDDT-Cα score: AlphaFold's confidence that the local environment of each residue (all inter-atomic distances within 15 Å) is correctly placed. It is a per-residue number between 0 and 100, with higher meaning more reliable.

Q: How mobile is each atom in the crystal?
A: B-factor (Debye–Waller factor) reflects atomic displacement in the crystal lattice. It is an experimental observable (units Å²), not a prediction; low values mean the atom is pinned down, high values mean it moves or is heterogeneous across the crystal.

Q: Which residues are buried vs exposed?
A: SASA measures how much of the protein is reachable by solvent. It is computed by rolling a water-sized probe over the atomic surface and summing the exposed area (Å²). Per-residue SASA distinguishes core (buried, low SASA) from surface (exposed, high SASA) residues; total SASA is a whole-molecule size measure.

Q: What do the diagnostic plots show?
A: Plot images: a contact map (which residues are close in 3D, as an N×N binary image), a Ramachandran scatter (backbone torsion angles, revealing secondary-structure composition at a glance), and — for AlphaFold structures — a PAE heatmap (pairwise prediction confidence).

Q: What known structures does this most resemble?
A: The Foldseek neighbor list gives the closest experimentally determined structures in the PDB, ranked by structural alignment. TM-score near 1 means near-identical fold; near 0.3 means only rough topology match. This is how one finds what a novel AlphaFold prediction most resembles in the solved-structure universe.

Q: Are the domains correctly placed relative to each other?
A: Predicted aligned error is AlphaFold's pairwise confidence. Unlike pLDDT (per-residue), PAE is per-residue-pair and captures whether two parts of the structure are correctly placed relative to each other. Units are ångströms of expected positional error.

Q: What do the rendered images show?
A: Structure images are PyMOL renders from six orthogonal camera directions. Cartoon representation draws helices as coils and strands as arrows; sticks shows the backbone as bonds; surface shows the solvent-excluded envelope. Rainbow coloring maps sequence position to hue (blue→red, N→C); chain coloring assigns a distinct color per polypeptide.

Q: What are the backbone torsion angles?
A: φ (phi) and ψ (psi) are the two rotatable backbone dihedrals per residue: φ is the C(i-1)–N–Cα–C torsion, ψ is the N–Cα–C–N(i+1) torsion, both in degrees on (−180°, 180°]. α-helical residues cluster near (−60°, −45°); β-strand residues near (−120°, +130°). A Ramachandran plot is simply a scatter of (φ, ψ) for every residue.